Protein AF-A0A7C7VHD0-F1 (afdb_monomer)

Sequence (232 aa):
MFFTIGKYRYSIMAALLIAALFIATVPVSAAGWAEGIKTELTTPTTTRDDKGVWFIKGSASASIYDVFEQMGYAVATDRLWQAEKYRRMGRGRLAEVFGPDQLKSDIQVRTIGYSDQEYIDGFAALDQESQDAVNGYVAGFNRHIAEIRKDPTLLPFEFKLVGAKLGINFVPEDWSSTDVLAWATAMLRFFDGEATARGQIDNYALLQTLGAKYPADFQKMFQDLRWMDDPD

Secondary structure (DSSP, 8-state):
-------SSSTTHHHHHHHTTSSS-----GGGSSS-------PPEEEE-TT--EEEE--TT--HHHHHHHHHHHHHHHHHHHHHHHHHHHTT-SHHHH-GGGHHHHHHHHHHS--HHHHHHHHHTS-HHHHHHHHHHHHHHHHHHHHHHH-GGGS-HHHHHHHHHHTS---PPPP-HHHHHHHHHHHHHHH-TTTS--HHHHHHHHHHHHHHH-TTTHHHHHHHHS-SS---

Solvent-accessible surface area (backbone atoms only — not comparable to full-atom values): 13630 Å² total; per-residue (Å²): 136,89,79,91,86,87,88,86,80,70,72,66,64,58,59,57,59,60,64,66,68,74,78,73,88,74,89,77,59,71,71,68,67,69,77,63,72,65,87,60,84,53,67,48,50,73,48,65,53,99,87,68,51,77,46,78,42,65,40,100,81,40,50,62,28,52,43,24,16,54,48,20,27,53,46,34,73,77,35,44,70,63,50,50,51,43,39,24,53,30,64,28,46,41,30,84,76,73,33,76,88,33,42,67,58,18,51,48,37,63,69,76,50,77,54,75,65,56,37,50,53,55,52,69,69,46,56,68,68,60,44,33,32,45,50,14,24,29,49,13,31,36,52,49,49,54,47,27,74,76,38,65,84,71,50,60,67,64,41,55,54,49,12,60,76,72,74,45,90,58,69,84,76,80,65,48,60,49,45,56,51,30,28,52,53,42,52,54,41,73,72,35,79,63,74,77,50,56,63,70,60,53,49,50,54,48,49,53,53,33,40,75,76,35,71,92,49,25,70,60,56,41,41,75,77,56,58,94,70,81,93,126

pLDDT: mean 84.84, std 21.06, range [33.31, 98.75]

Radius of gyration: 31.17 Å; Cα contacts (8 Å, |Δi|>4): 215; chains: 1; bounding box: 52×108×79 Å

Foldseek 3Di:
DDDDDDDDDPPPVVVVVVVVVPPDDDPPPPVVVVVPPPVPPPQWDWDADPVGDIDTGDDPNDALLRRLLQVLLSCLLVPVVVLLCLLCLLQLNNCVQVNDVSNVSSCLNVVLHDDPVVLVVVLVPDDPSSNSNLNSNLNNNVVLLVVCVVPVVSPDVVQVVSCVVVVHNRRDDRDDSSSVVSSVVSVVLVPPPPSPDPVVVVLVVQLVVLCVVPVPCSVVVSCVVPPPDDPD

Mean predicted aligned error: 11.46 Å

Structure (mmCIF, N/CA/C/O backbone):
data_AF-A0A7C7VHD0-F1
#
_entry.id   AF-A0A7C7VHD0-F1
#
loop_
_atom_site.group_PDB
_atom_site.id
_atom_site.type_symbol
_atom_site.label_atom_id
_atom_site.label_alt_id
_atom_site.label_comp_id
_atom_site.label_asym_id
_atom_site.label_entity_id
_atom_site.label_seq_id
_atom_site.pdbx_PDB_ins_code
_atom_site.Cartn_x
_atom_site.Cartn_y
_atom_site.Cartn_z
_atom_site.occupancy
_atom_site.B_iso_or_equiv
_atom_site.auth_seq_id
_atom_site.auth_comp_id
_atom_site.auth_asym_id
_atom_site.auth_atom_id
_atom_site.pdbx_PDB_model_num
ATOM 1 N N . MET A 1 1 ? -19.146 84.165 -6.445 1.00 33.81 1 MET A N 1
ATOM 2 C CA . MET A 1 1 ? -18.620 83.431 -7.615 1.00 33.81 1 MET A CA 1
ATOM 3 C C . MET A 1 1 ? -17.6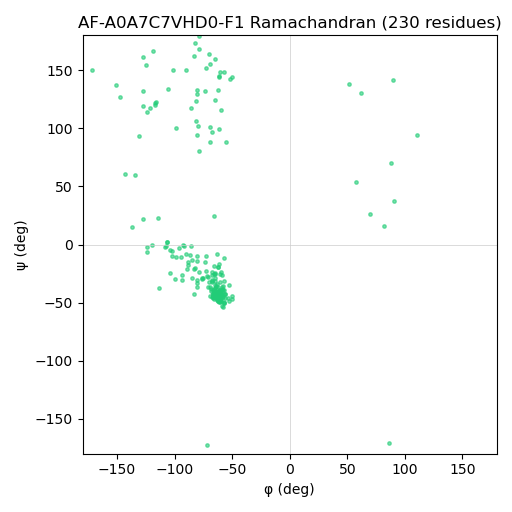21 82.402 -7.080 1.00 33.81 1 MET A C 1
ATOM 5 O O . MET A 1 1 ? -16.674 82.836 -6.450 1.00 33.81 1 MET A O 1
ATOM 9 N N . PHE A 1 2 ? -18.073 81.159 -6.848 1.00 33.31 2 PHE A N 1
ATOM 10 C CA . PHE A 1 2 ? -17.630 79.904 -7.515 1.00 33.31 2 PHE A CA 1
ATOM 11 C C . PHE A 1 2 ? -16.134 79.552 -7.291 1.00 33.31 2 PHE A C 1
ATOM 13 O O . PHE A 1 2 ? -15.308 80.407 -7.551 1.00 33.31 2 PHE A O 1
ATOM 20 N N . PHE A 1 3 ? -15.661 78.353 -6.898 1.00 34.31 3 PHE A N 1
ATOM 21 C CA . PHE A 1 3 ? -16.209 77.046 -6.470 1.00 34.31 3 PHE A CA 1
ATOM 22 C C . PHE A 1 3 ? -15.015 76.173 -5.955 1.00 34.31 3 PHE A C 1
ATOM 24 O O . PHE A 1 3 ? -13.930 76.313 -6.504 1.00 34.31 3 PHE A O 1
ATOM 31 N N . THR A 1 4 ? -15.250 75.251 -4.993 1.00 39.00 4 THR A N 1
ATOM 32 C CA . THR A 1 4 ? -14.575 73.932 -4.705 1.00 39.00 4 THR A CA 1
ATOM 33 C C . THR A 1 4 ? -13.042 73.817 -4.558 1.00 39.00 4 THR A C 1
ATOM 35 O O . THR A 1 4 ? -12.285 74.400 -5.312 1.00 39.00 4 THR A O 1
ATOM 38 N N . ILE A 1 5 ? -12.508 73.058 -3.588 1.00 42.19 5 ILE A N 1
ATOM 39 C CA . ILE A 1 5 ? -12.363 71.577 -3.518 1.00 42.19 5 ILE A CA 1
ATOM 40 C C . ILE A 1 5 ? -12.402 71.168 -2.019 1.00 42.19 5 ILE A C 1
ATOM 42 O O . ILE A 1 5 ? -11.798 71.842 -1.197 1.00 42.19 5 ILE A O 1
ATOM 46 N N . GLY A 1 6 ? -13.067 70.123 -1.517 1.00 37.47 6 GLY A N 1
ATOM 47 C CA . GLY A 1 6 ? -13.669 68.953 -2.149 1.00 37.47 6 GLY A CA 1
ATOM 48 C C . GLY A 1 6 ? -12.907 67.662 -1.809 1.00 37.47 6 GLY A C 1
ATOM 49 O O . GLY A 1 6 ? -12.029 67.280 -2.567 1.00 37.47 6 GLY A O 1
ATOM 50 N N . LYS A 1 7 ? -13.363 66.952 -0.759 1.00 50.50 7 LYS A N 1
ATOM 51 C CA . LYS A 1 7 ? -13.068 65.546 -0.370 1.00 50.50 7 LYS A CA 1
ATOM 52 C C . LYS A 1 7 ? -11.859 65.319 0.564 1.00 50.50 7 LYS A C 1
ATOM 54 O O . LYS A 1 7 ? -10.838 65.970 0.443 1.00 50.50 7 LYS A O 1
ATOM 59 N N . TYR A 1 8 ? -12.025 64.373 1.500 1.00 43.12 8 TYR A N 1
ATOM 60 C CA . TYR A 1 8 ? -11.078 63.884 2.533 1.00 43.12 8 TYR A CA 1
ATOM 61 C C . TYR A 1 8 ? -11.058 64.540 3.926 1.00 43.12 8 TYR A C 1
ATOM 63 O O . TYR A 1 8 ? -10.007 64.622 4.552 1.00 43.12 8 TYR A O 1
ATOM 71 N N . ARG A 1 9 ? -12.208 64.932 4.494 1.00 47.50 9 ARG A N 1
ATOM 72 C CA . ARG A 1 9 ? -12.278 65.243 5.947 1.00 47.50 9 ARG A CA 1
ATOM 73 C C . ARG A 1 9 ? -13.318 64.450 6.744 1.00 47.50 9 ARG A C 1
ATOM 75 O O . ARG A 1 9 ? -13.338 64.554 7.962 1.00 47.50 9 ARG A O 1
ATOM 82 N N . TYR A 1 10 ? -14.106 63.590 6.092 1.00 45.38 10 TYR A N 1
ATOM 83 C CA . TYR A 1 10 ? -15.157 62.797 6.752 1.00 45.38 10 TYR A CA 1
ATOM 84 C C . TYR A 1 10 ? -14.812 61.312 6.978 1.00 45.38 10 TYR A C 1
ATOM 86 O O . TYR A 1 10 ? -15.563 60.619 7.655 1.00 45.38 10 TYR A O 1
ATOM 94 N N . SER A 1 11 ? -13.664 60.819 6.499 1.00 48.06 11 SER A N 1
ATOM 95 C CA . SER A 1 11 ? -13.312 59.386 6.587 1.00 48.06 11 SER A CA 1
ATOM 96 C C . SER A 1 11 ? -12.448 59.000 7.794 1.00 48.06 11 SER A C 1
ATOM 98 O O . SER A 1 11 ? -12.307 57.817 8.070 1.00 48.06 11 SER A O 1
ATOM 100 N N . ILE A 1 12 ? -11.897 59.965 8.541 1.00 42.09 12 ILE A N 1
ATOM 101 C CA . ILE A 1 12 ? -11.058 59.673 9.724 1.00 42.09 12 ILE A CA 1
ATOM 102 C C . ILE A 1 12 ? -11.857 59.826 11.029 1.00 42.09 12 ILE A C 1
ATOM 104 O O . ILE A 1 12 ? -11.644 59.081 11.980 1.00 42.09 12 ILE A O 1
ATOM 108 N N . MET A 1 13 ? -12.864 60.706 11.062 1.00 40.53 13 MET A N 1
ATOM 109 C CA . MET A 1 13 ? -13.733 60.851 12.238 1.00 40.53 13 MET A CA 1
ATOM 110 C C . MET A 1 13 ? -14.821 59.771 12.356 1.00 40.53 13 MET A C 1
ATOM 112 O O . MET A 1 13 ? -15.258 59.489 13.467 1.00 40.53 13 MET A O 1
ATOM 116 N N . ALA A 1 14 ? -15.224 59.123 11.257 1.00 38.66 14 ALA A N 1
ATOM 117 C CA . ALA A 1 14 ? -16.182 58.012 11.303 1.00 38.66 14 ALA A CA 1
ATOM 118 C C . ALA A 1 14 ? -15.551 56.695 11.804 1.00 38.66 14 ALA A C 1
ATOM 120 O O . ALA A 1 14 ? -16.228 55.896 12.444 1.00 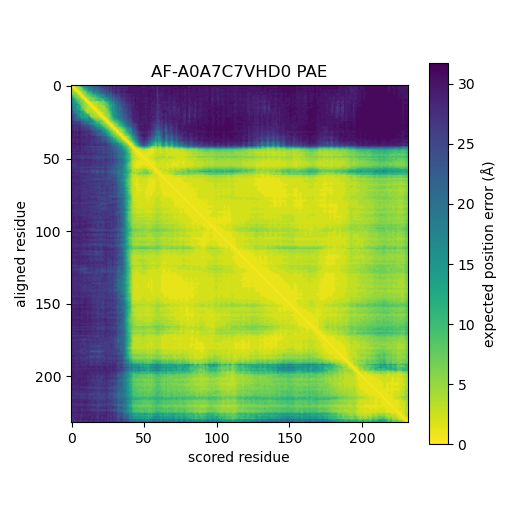38.66 14 ALA A O 1
ATOM 121 N N . ALA A 1 15 ? -14.246 56.489 11.586 1.00 39.62 15 ALA A N 1
ATOM 122 C CA . ALA A 1 15 ? -13.541 55.287 12.038 1.00 39.62 15 ALA A CA 1
ATOM 123 C C . ALA A 1 15 ? -13.234 55.301 13.550 1.00 39.62 15 ALA A C 1
ATOM 125 O O . ALA A 1 15 ? -13.232 54.254 14.192 1.00 39.62 15 ALA A O 1
ATOM 126 N N . LEU A 1 16 ? -13.040 56.484 14.146 1.00 39.28 16 LEU A N 1
ATOM 127 C CA . LEU A 1 16 ? -12.737 56.616 15.578 1.00 39.28 16 LEU A CA 1
ATOM 128 C C . LEU A 1 16 ? -13.985 56.58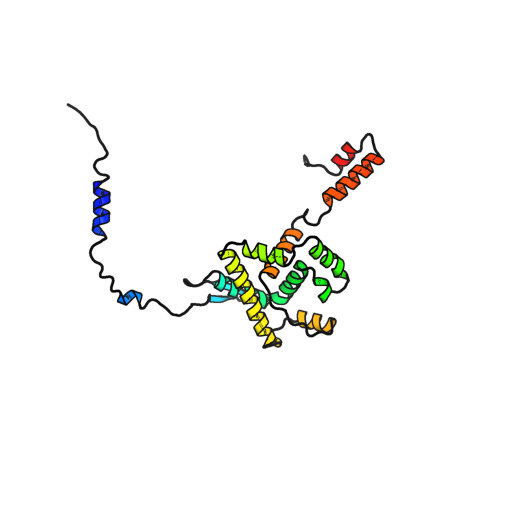9 16.480 1.00 39.28 16 LEU A C 1
ATOM 130 O O . LEU A 1 16 ? -13.879 56.237 17.651 1.00 39.28 16 LEU A O 1
ATOM 134 N N . LEU A 1 17 ? -15.174 56.876 15.939 1.00 38.81 17 LEU A N 1
ATOM 135 C CA . LEU A 1 17 ? -16.440 56.782 16.680 1.00 38.81 17 LEU A CA 1
ATOM 136 C C . LEU A 1 17 ? -17.020 55.357 16.738 1.00 38.81 17 LEU A C 1
ATOM 138 O O . LEU A 1 17 ? -17.778 55.059 17.654 1.00 38.81 17 LEU A O 1
ATOM 142 N N . ILE A 1 18 ? -16.623 54.454 15.832 1.00 40.72 18 ILE A N 1
ATOM 143 C CA . ILE A 1 18 ? -17.044 53.039 15.860 1.00 40.72 18 ILE A CA 1
ATOM 144 C C . ILE A 1 18 ? -16.149 52.202 16.795 1.00 40.72 18 ILE A C 1
ATOM 146 O O . ILE A 1 18 ? -16.632 51.273 17.436 1.00 40.72 18 ILE A O 1
ATOM 150 N N . ALA A 1 19 ? -14.878 52.578 16.973 1.00 36.81 19 ALA A N 1
ATOM 151 C CA . ALA A 1 19 ? -13.974 51.904 17.912 1.00 36.81 19 ALA A CA 1
ATOM 152 C C . ALA A 1 19 ? -14.252 52.253 19.390 1.00 36.81 19 ALA A C 1
ATOM 154 O O . ALA A 1 19 ? -14.025 51.430 20.274 1.00 36.81 19 ALA A O 1
ATOM 155 N N . ALA A 1 20 ? -14.784 53.447 19.673 1.00 38.00 20 ALA A N 1
ATOM 156 C CA . ALA A 1 20 ? -15.069 53.891 21.041 1.00 38.00 20 ALA A CA 1
ATOM 157 C C . ALA A 1 20 ? -16.440 53.429 21.579 1.00 38.00 20 ALA A C 1
ATOM 159 O O . ALA A 1 20 ? -16.667 53.496 22.786 1.00 38.00 20 ALA A O 1
ATOM 160 N N . LEU A 1 21 ? -17.338 52.923 20.721 1.00 37.47 21 LEU A N 1
ATOM 161 C CA . LEU A 1 21 ? -18.665 52.444 21.135 1.00 37.47 21 LEU A CA 1
ATOM 162 C C . LEU A 1 21 ? -18.724 50.939 21.465 1.00 37.47 21 LEU A C 1
ATOM 164 O O . LEU A 1 21 ? -19.782 50.453 21.846 1.00 37.47 21 LEU A O 1
ATOM 168 N N . PHE A 1 22 ? -17.609 50.205 21.355 1.00 33.44 22 PHE A N 1
ATOM 169 C CA . PHE A 1 22 ? -17.558 48.758 21.628 1.00 33.44 22 PHE A CA 1
ATOM 170 C C . PHE A 1 22 ? -16.851 48.371 22.940 1.00 33.44 22 PHE A C 1
ATOM 172 O O . PHE A 1 22 ? -16.743 47.187 23.245 1.00 33.44 22 PHE A O 1
ATOM 179 N N . ILE A 1 23 ? -16.381 49.343 23.734 1.00 40.16 23 ILE A N 1
ATOM 180 C CA . ILE A 1 23 ? -15.601 49.083 24.965 1.00 40.16 23 ILE A CA 1
ATOM 181 C C . ILE A 1 23 ? -16.398 49.350 26.258 1.00 40.16 23 ILE A C 1
ATOM 183 O O . ILE A 1 23 ? -15.900 49.123 27.357 1.00 40.16 23 ILE A O 1
ATOM 187 N N . ALA A 1 24 ? -17.671 49.738 26.186 1.00 40.09 24 ALA A N 1
ATOM 188 C CA . ALA A 1 24 ? -18.464 49.976 27.390 1.00 40.09 24 ALA A CA 1
ATOM 189 C C . ALA A 1 24 ? -19.748 49.138 27.420 1.00 40.09 24 ALA A C 1
ATOM 191 O O . ALA A 1 24 ? -20.689 49.391 26.677 1.00 40.09 24 ALA A O 1
ATOM 192 N N . THR A 1 25 ? -19.784 48.216 28.388 1.00 44.62 25 THR A N 1
ATOM 193 C CA . THR A 1 25 ? -20.960 47.542 28.977 1.00 44.62 25 THR A CA 1
ATOM 194 C C . THR A 1 25 ? -21.478 46.258 28.319 1.00 44.62 25 THR A C 1
ATOM 196 O O . THR A 1 25 ? -22.610 46.170 27.864 1.00 44.62 25 THR A O 1
ATOM 199 N N . VAL A 1 26 ? -20.702 45.181 28.455 1.00 37.06 26 VAL A N 1
ATOM 200 C CA . VAL A 1 26 ? -21.283 43.878 28.815 1.00 37.06 26 VAL A CA 1
ATOM 201 C C . VAL A 1 26 ? -20.493 43.369 30.020 1.00 37.06 26 VAL A C 1
ATOM 203 O O . VAL A 1 26 ? -19.274 43.224 29.906 1.00 37.06 26 VAL A O 1
ATOM 206 N N . PRO A 1 27 ? -21.111 43.132 31.191 1.00 39.66 27 PRO A N 1
ATOM 207 C CA . PRO A 1 27 ? -20.430 42.422 32.256 1.00 39.66 27 PRO A CA 1
ATOM 208 C C . PRO A 1 27 ? -20.243 40.988 31.763 1.00 39.66 27 PRO A C 1
ATOM 210 O O . PRO A 1 27 ? -21.157 40.170 31.826 1.00 39.66 27 PRO A O 1
ATOM 213 N N . VAL A 1 28 ? -19.064 40.686 31.218 1.00 48.66 28 VAL A N 1
ATOM 214 C CA . VAL A 1 28 ? -18.650 39.306 30.983 1.00 48.66 28 VAL A CA 1
ATOM 215 C C . VAL A 1 28 ? -18.425 38.709 32.364 1.00 48.66 28 VAL A C 1
ATOM 217 O O . VAL A 1 28 ? -17.344 38.799 32.941 1.00 48.66 28 VAL A O 1
ATOM 220 N N . SER A 1 29 ? -19.485 38.156 32.947 1.00 45.94 29 SER A N 1
ATOM 221 C CA . SER A 1 29 ? -19.354 37.322 34.126 1.00 45.94 29 SER A CA 1
ATOM 222 C C . SER A 1 29 ? -18.450 36.152 33.743 1.00 45.94 29 SER A C 1
ATOM 224 O O . SER A 1 29 ? -18.820 35.323 32.908 1.00 45.94 29 SER A O 1
ATOM 226 N N . ALA A 1 30 ? -17.276 36.065 34.366 1.00 45.38 30 ALA A N 1
ATOM 227 C CA . ALA A 1 30 ? -16.359 34.933 34.226 1.00 45.38 30 ALA A CA 1
ATOM 228 C C . ALA A 1 30 ? -17.011 33.584 34.616 1.00 45.38 30 ALA A C 1
ATOM 230 O O . ALA A 1 30 ? -16.482 32.526 34.295 1.00 45.38 30 ALA A O 1
ATOM 231 N N . ALA A 1 31 ? -18.192 33.618 35.245 1.00 40.69 31 ALA A N 1
ATOM 232 C CA . ALA A 1 31 ? -18.994 32.453 35.601 1.00 40.69 31 ALA A CA 1
ATOM 233 C C . ALA A 1 31 ? -19.533 31.663 34.388 1.00 40.69 31 ALA A C 1
ATOM 235 O O . ALA A 1 31 ? -19.669 30.451 34.485 1.00 40.69 31 ALA A O 1
ATOM 236 N N . GLY A 1 32 ? -19.767 32.304 33.233 1.00 40.62 32 GLY A N 1
ATOM 237 C CA . GLY A 1 32 ? -20.273 31.617 32.030 1.00 40.62 32 GLY A CA 1
ATOM 238 C C . GLY A 1 32 ? -19.209 30.865 31.218 1.00 40.62 32 GLY A C 1
ATOM 239 O O . GLY A 1 32 ? -19.545 30.039 30.378 1.00 40.62 32 GLY A O 1
ATOM 240 N N . TRP A 1 33 ? -17.921 31.124 31.469 1.00 37.34 33 TRP A N 1
ATOM 241 C CA . TRP A 1 33 ? -16.807 30.451 30.781 1.00 37.34 33 TRP A CA 1
ATOM 242 C C . TRP A 1 33 ? -16.379 29.162 31.493 1.00 37.34 33 TRP A C 1
ATOM 244 O O . TRP A 1 33 ? -15.687 28.334 30.909 1.00 37.34 33 TRP A O 1
ATOM 254 N N . ALA A 1 34 ? -16.817 28.978 32.743 1.00 40.66 34 ALA A N 1
ATOM 255 C CA . ALA A 1 34 ? -16.541 27.786 33.538 1.00 40.66 34 ALA A CA 1
ATOM 256 C C . ALA A 1 34 ? -17.580 26.663 33.336 1.00 40.66 34 ALA A C 1
ATOM 258 O O . ALA A 1 34 ? -17.272 25.510 33.612 1.00 40.66 34 ALA A O 1
ATOM 259 N N . GLU A 1 35 ? -18.770 26.959 32.798 1.00 41.97 35 GLU A N 1
ATOM 260 C CA . GLU A 1 35 ? -19.792 25.946 32.453 1.00 41.97 35 GLU A CA 1
ATOM 261 C C . GLU A 1 35 ? -19.609 25.334 31.049 1.00 41.97 35 GLU A C 1
ATOM 263 O O . GLU A 1 35 ? -20.363 24.453 30.639 1.00 41.97 35 GLU A O 1
ATOM 268 N N . GLY A 1 36 ? -18.593 25.779 30.302 1.00 43.78 36 GLY A N 1
ATOM 269 C CA . GLY A 1 36 ? -18.365 25.388 28.909 1.00 43.78 36 GLY A CA 1
ATOM 270 C C . GLY A 1 36 ? -17.276 24.344 28.673 1.00 43.78 36 GLY A C 1
ATOM 271 O O . GLY A 1 36 ? -17.142 23.886 27.539 1.00 43.78 36 GLY A O 1
ATOM 272 N N . ILE A 1 37 ? -16.518 23.923 29.692 1.00 45.22 37 ILE A N 1
ATOM 273 C CA . ILE A 1 37 ? -15.703 22.711 29.551 1.00 45.22 37 ILE A CA 1
ATOM 274 C C . ILE A 1 37 ? -16.658 21.539 29.736 1.00 45.22 37 ILE A C 1
ATOM 276 O O . ILE A 1 37 ? -16.761 20.948 30.809 1.00 45.22 37 ILE A O 1
ATOM 280 N N . LYS A 1 38 ? -17.383 21.205 28.667 1.00 43.94 38 LYS A N 1
ATOM 281 C CA . LYS A 1 38 ? -17.884 19.847 28.522 1.00 43.94 38 LYS A CA 1
ATOM 282 C C . LYS A 1 38 ? -16.649 18.960 28.465 1.00 43.94 38 LYS A C 1
ATOM 284 O O . LYS A 1 38 ? -16.016 18.827 27.427 1.00 43.94 38 LYS A O 1
ATOM 289 N N . THR A 1 39 ? -16.313 18.354 29.594 1.00 39.56 39 THR A N 1
ATOM 290 C CA . THR A 1 39 ? -15.343 17.262 29.754 1.00 39.56 39 THR A CA 1
ATOM 291 C C . THR A 1 39 ? -15.804 15.975 29.063 1.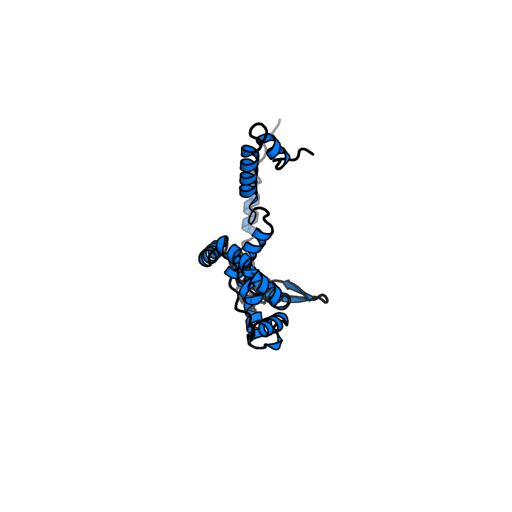00 39.56 39 THR A C 1
ATOM 293 O O . THR A 1 39 ? -15.394 14.880 29.426 1.00 39.56 39 THR A O 1
ATOM 296 N N . GLU A 1 40 ? -16.657 16.088 28.050 1.00 45.50 40 GLU A N 1
ATOM 297 C CA . GLU A 1 40 ? -16.902 15.027 27.098 1.00 45.50 40 GLU A CA 1
ATOM 298 C C . GLU A 1 40 ? -16.051 15.363 25.882 1.00 45.50 40 GLU A C 1
ATOM 300 O O . GLU A 1 40 ? -16.409 16.211 25.063 1.00 45.50 40 GLU A O 1
ATOM 305 N N . LEU A 1 41 ? -14.895 14.704 25.778 1.00 45.03 41 LEU A N 1
ATOM 306 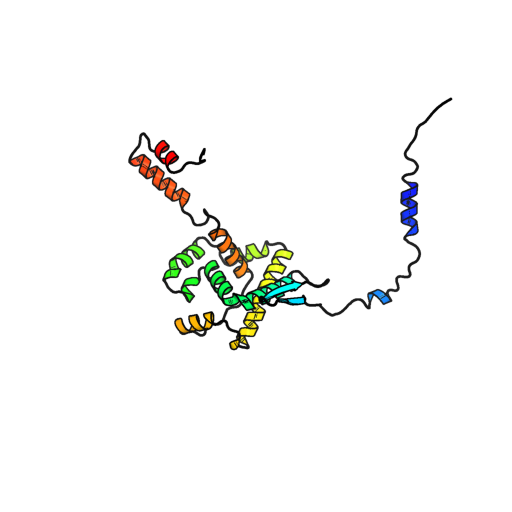C CA . LEU A 1 41 ? -14.245 14.477 24.493 1.00 45.03 41 LEU A CA 1
ATOM 307 C C . LEU A 1 41 ? -15.284 13.769 23.624 1.00 45.03 41 LEU A C 1
ATOM 309 O O . LEU A 1 41 ? -15.426 12.550 23.685 1.00 45.03 41 LEU A O 1
ATOM 313 N N . THR A 1 42 ? -16.111 14.539 22.918 1.00 56.00 42 THR A N 1
ATOM 314 C CA . THR A 1 42 ? -17.166 13.952 22.098 1.00 56.00 42 THR A CA 1
ATOM 315 C C . THR A 1 42 ? -16.487 13.250 20.935 1.00 56.00 42 THR A C 1
ATOM 317 O O . THR A 1 42 ? -16.010 13.887 19.994 1.00 56.00 42 THR A O 1
ATOM 320 N N . THR A 1 43 ? -16.391 11.927 21.062 1.00 72.75 43 THR A N 1
ATOM 321 C CA . THR A 1 43 ? -15.914 10.995 20.044 1.00 72.75 43 THR A CA 1
ATOM 322 C C . THR A 1 43 ? -16.653 11.285 18.735 1.00 72.75 43 THR A C 1
ATOM 324 O O . THR A 1 43 ? -17.836 11.655 18.782 1.00 72.75 43 THR A O 1
ATOM 327 N N . PRO A 1 44 ? -16.007 11.153 17.564 1.00 85.81 44 PRO A N 1
ATOM 328 C CA . PRO A 1 44 ? -16.721 11.296 16.306 1.00 85.81 44 PRO A CA 1
ATOM 329 C C . PRO A 1 44 ? -17.960 10.394 16.285 1.00 85.81 44 PRO A C 1
ATOM 331 O O . PRO A 1 44 ? -17.959 9.284 16.819 1.00 85.81 44 PRO A O 1
ATOM 334 N N . THR A 1 45 ? -19.044 10.890 15.693 1.00 90.56 45 THR A N 1
ATOM 335 C CA . THR A 1 45 ? -20.260 10.094 15.532 1.00 90.56 45 THR A CA 1
ATOM 336 C C . THR A 1 45 ? -20.097 9.200 14.315 1.00 90.56 45 THR A C 1
ATOM 338 O O . THR A 1 45 ? -19.880 9.699 13.209 1.00 90.56 45 THR A O 1
ATOM 341 N N . THR A 1 46 ? -20.248 7.898 14.525 1.00 93.31 46 THR A N 1
ATOM 342 C CA . THR A 1 46 ? -20.111 6.884 13.482 1.00 93.31 46 THR A CA 1
ATOM 343 C C . THR A 1 46 ? -21.449 6.175 13.286 1.00 93.31 46 THR A C 1
ATOM 345 O O . THR A 1 46 ? -22.007 5.622 14.233 1.00 93.31 46 THR A O 1
ATOM 348 N N . THR A 1 47 ? -21.982 6.191 12.066 1.00 95.94 47 THR A N 1
ATOM 349 C CA . THR A 1 47 ? -23.199 5.458 11.689 1.00 95.94 47 THR A CA 1
ATOM 350 C C . THR A 1 47 ? -22.950 4.591 10.463 1.00 95.94 47 THR A C 1
ATOM 352 O O . THR A 1 47 ? -21.988 4.796 9.724 1.00 95.94 47 THR A O 1
ATOM 355 N N . ARG A 1 48 ? -23.818 3.602 10.248 1.00 96.81 48 ARG A N 1
ATOM 356 C CA . ARG A 1 48 ? -23.795 2.743 9.067 1.00 96.81 48 ARG A CA 1
ATOM 357 C C . ARG A 1 48 ? -25.179 2.735 8.431 1.00 96.81 48 ARG A C 1
ATOM 359 O O . ARG A 1 48 ? -26.164 2.603 9.157 1.00 96.81 48 ARG A O 1
ATOM 366 N N . ASP A 1 49 ? -25.259 2.925 7.119 1.00 96.69 49 ASP A N 1
ATOM 367 C CA . ASP A 1 49 ? -26.536 2.816 6.406 1.00 96.69 49 ASP A CA 1
ATOM 368 C C . ASP A 1 49 ? -26.940 1.350 6.159 1.00 96.69 49 ASP A C 1
ATOM 370 O O . ASP A 1 49 ? -26.241 0.405 6.536 1.00 96.69 49 ASP A O 1
ATOM 374 N N . ASP A 1 50 ? -28.093 1.158 5.519 1.00 97.50 50 ASP A N 1
ATOM 375 C CA . ASP A 1 50 ? -28.651 -0.151 5.167 1.00 97.50 50 ASP A CA 1
ATOM 376 C C . ASP A 1 50 ? -27.817 -0.919 4.127 1.00 97.50 50 ASP A C 1
ATOM 378 O O . ASP A 1 50 ? -27.937 -2.140 4.015 1.00 97.50 50 ASP A O 1
ATOM 382 N N . LYS A 1 51 ? -26.938 -0.228 3.395 1.00 97.19 51 LYS A N 1
ATOM 383 C CA . LYS A 1 51 ? -25.990 -0.811 2.436 1.00 97.19 51 LYS A CA 1
ATOM 384 C C . LYS A 1 51 ? -24.640 -1.129 3.067 1.00 97.19 51 LYS A C 1
ATOM 386 O O . LYS A 1 51 ? -23.753 -1.647 2.387 1.00 97.19 51 LYS A O 1
ATOM 391 N N . GLY A 1 52 ? -24.472 -0.833 4.351 1.00 94.06 52 GLY A N 1
ATOM 392 C CA . GLY A 1 52 ? -23.234 -1.074 5.064 1.00 94.06 52 GLY A CA 1
ATOM 393 C C . GLY A 1 52 ? -22.170 0.008 4.851 1.00 94.06 52 GLY A C 1
ATOM 394 O O . GLY A 1 52 ? -21.003 -0.240 5.159 1.00 94.06 52 GLY A O 1
ATOM 395 N N . VAL A 1 53 ? -22.524 1.192 4.348 1.00 97.25 53 VAL A N 1
ATOM 396 C CA . VAL A 1 53 ? -21.592 2.317 4.198 1.00 97.25 53 VAL A CA 1
ATOM 397 C C . VAL A 1 53 ? -21.437 3.036 5.531 1.00 97.25 53 VAL A C 1
ATOM 399 O O . VAL A 1 53 ? -22.424 3.399 6.169 1.00 97.25 53 VAL A O 1
ATOM 402 N N . TRP A 1 54 ? -20.190 3.251 5.942 1.00 96.88 54 TRP A N 1
ATOM 403 C CA . TRP A 1 54 ? -19.851 4.003 7.145 1.00 96.88 54 TRP A CA 1
ATOM 404 C C . TRP A 1 54 ? -19.901 5.510 6.886 1.00 96.88 54 TRP A C 1
ATOM 406 O O . TRP A 1 54 ? -19.313 6.004 5.925 1.00 96.88 54 TRP A O 1
ATOM 416 N N . PHE A 1 55 ? -20.547 6.243 7.787 1.00 96.56 55 PHE A N 1
ATOM 417 C CA . PHE A 1 55 ? -20.542 7.700 7.840 1.00 96.56 55 PHE A CA 1
ATOM 418 C C . PHE A 1 55 ? -19.890 8.127 9.148 1.00 96.56 55 PHE A C 1
ATOM 420 O O . PHE A 1 55 ? -20.369 7.786 10.228 1.00 96.56 55 PHE A O 1
ATOM 427 N N . ILE A 1 56 ? -18.794 8.874 9.046 1.00 95.69 56 ILE A N 1
ATOM 428 C CA . ILE A 1 56 ? -18.017 9.343 10.193 1.00 95.69 56 ILE A CA 1
ATOM 429 C C . ILE A 1 56 ? -18.083 10.861 10.200 1.00 95.69 56 ILE A C 1
ATOM 431 O O . ILE A 1 56 ? -17.704 11.516 9.228 1.00 95.69 56 ILE A O 1
ATOM 435 N N . LYS A 1 57 ? -18.581 11.426 11.297 1.00 93.75 57 LYS A N 1
ATOM 436 C CA . LYS A 1 57 ? -18.719 12.869 11.472 1.00 93.75 57 LYS A CA 1
ATOM 437 C C . LYS A 1 57 ? -17.938 13.319 12.700 1.00 93.75 57 LYS A C 1
ATOM 439 O O . LYS A 1 57 ? -18.276 12.942 13.822 1.00 93.75 57 LYS A O 1
ATOM 444 N N . GLY A 1 58 ? -16.930 14.162 12.482 1.00 89.56 58 GLY A N 1
ATOM 445 C CA . GLY A 1 58 ? -16.219 14.846 13.561 1.00 89.56 58 GLY A CA 1
ATOM 446 C C . GLY A 1 58 ? -17.151 15.751 14.373 1.00 89.56 58 GLY A C 1
ATOM 447 O O . GLY A 1 58 ? -18.092 16.348 13.838 1.00 89.56 58 GLY A O 1
ATOM 448 N N . SER A 1 59 ? -16.901 15.838 15.676 1.00 87.06 59 SER A N 1
ATOM 449 C CA . SER A 1 59 ? -17.509 16.839 16.553 1.00 87.06 59 SER A CA 1
ATOM 450 C C . SER A 1 59 ? -16.746 18.167 16.462 1.00 87.06 59 SER A C 1
ATOM 452 O O . SER A 1 59 ? -15.684 18.243 15.849 1.00 87.06 59 SER A O 1
ATOM 454 N N . ALA A 1 60 ? -17.259 19.226 17.095 1.00 84.81 60 ALA A N 1
ATOM 455 C CA . ALA A 1 60 ? -16.568 20.521 17.138 1.00 84.81 60 ALA A CA 1
ATOM 456 C C . ALA A 1 60 ? -15.205 20.464 17.857 1.00 84.81 60 ALA A C 1
ATOM 458 O O . ALA A 1 60 ? -14.382 21.354 17.672 1.00 84.81 60 ALA A O 1
ATOM 459 N N . SER A 1 61 ? -14.982 19.437 18.681 1.00 87.00 61 SER A N 1
ATOM 460 C CA . SER A 1 61 ? -13.735 19.198 19.408 1.00 87.00 61 SER A CA 1
ATOM 461 C C . SER A 1 61 ? -12.921 18.029 18.847 1.00 87.00 61 SER A C 1
ATOM 463 O O . SER A 1 61 ? -11.879 17.718 19.413 1.00 87.00 61 SER A O 1
ATOM 465 N N . ALA A 1 62 ? -13.401 17.343 17.804 1.00 88.31 62 ALA A N 1
ATOM 466 C CA . ALA A 1 62 ? -12.692 16.207 17.226 1.00 88.31 62 ALA A CA 1
ATOM 467 C C . ALA A 1 62 ? -11.483 16.690 16.424 1.00 88.31 62 ALA A C 1
ATOM 469 O O . ALA A 1 62 ? -11.593 17.591 15.590 1.00 88.31 62 ALA A O 1
ATOM 470 N N . SER A 1 63 ? -10.342 16.054 16.660 1.00 93.25 63 SER A N 1
ATOM 471 C CA . SER A 1 63 ? -9.146 16.229 15.845 1.00 93.25 63 SER A CA 1
ATOM 472 C C . SER A 1 63 ? -9.237 15.420 14.546 1.00 93.25 63 SER A C 1
ATOM 474 O O . SER A 1 63 ? -10.085 14.536 14.387 1.00 93.25 63 SER A O 1
ATOM 476 N N . ILE A 1 64 ? -8.324 15.693 13.613 1.00 93.81 64 ILE A N 1
ATOM 477 C CA . ILE A 1 64 ? -8.156 14.882 12.399 1.00 93.81 64 ILE A CA 1
ATOM 478 C C . ILE A 1 64 ? -7.809 13.440 12.763 1.00 93.81 64 ILE A C 1
ATOM 480 O O . ILE A 1 64 ? -8.396 12.513 12.207 1.00 93.81 64 ILE A O 1
ATOM 484 N N . TYR A 1 65 ? -6.942 13.254 13.758 1.00 96.56 65 TYR A N 1
ATOM 485 C CA . TYR A 1 65 ? -6.622 11.939 14.298 1.00 96.56 65 TYR A CA 1
ATOM 486 C C . TYR A 1 65 ? -7.885 11.165 14.701 1.00 96.56 65 TYR A C 1
ATOM 488 O O . TYR A 1 65 ? -8.053 10.023 14.281 1.00 96.56 65 TYR A O 1
ATOM 496 N N . ASP A 1 66 ? -8.808 11.785 15.447 1.00 95.69 66 ASP A N 1
ATOM 497 C CA . ASP A 1 66 ? -10.021 11.107 15.930 1.00 95.69 66 ASP A CA 1
ATOM 498 C C . ASP A 1 66 ? -10.910 10.632 14.773 1.00 95.69 66 ASP A C 1
ATOM 500 O O . ASP A 1 66 ? -11.433 9.517 14.785 1.00 95.69 66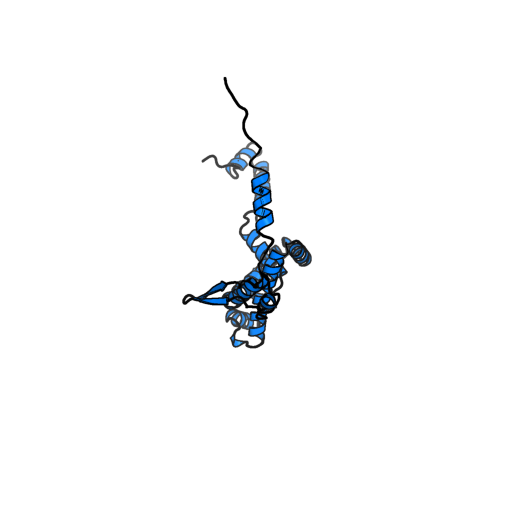 ASP A O 1
ATOM 504 N N . VAL A 1 67 ? -11.075 11.469 13.745 1.00 96.19 67 VAL A N 1
ATOM 505 C CA . VAL A 1 67 ? -11.878 11.130 12.562 1.00 96.19 67 VAL A CA 1
ATOM 506 C C . VAL A 1 67 ? -11.230 9.992 11.771 1.00 96.19 67 VAL A C 1
ATOM 508 O O . VAL A 1 67 ? -11.917 9.045 11.379 1.00 96.19 67 VAL A O 1
ATOM 511 N N . PHE A 1 68 ? -9.914 10.054 11.555 1.00 97.62 68 PHE A N 1
ATOM 512 C CA . PHE A 1 68 ? -9.197 9.013 10.824 1.00 97.62 68 PHE A CA 1
ATOM 513 C C . PHE A 1 68 ? -9.072 7.712 11.619 1.00 97.62 68 PHE A C 1
ATOM 515 O O . PHE A 1 68 ? -9.073 6.648 11.010 1.00 97.62 68 PHE A O 1
ATOM 522 N N . GLU A 1 69 ? -9.061 7.757 12.950 1.00 97.94 69 GLU A N 1
ATOM 523 C CA . GLU A 1 69 ? -9.158 6.566 13.800 1.00 97.94 69 GLU A CA 1
ATOM 524 C C . GLU A 1 69 ? -10.465 5.814 13.561 1.00 97.94 69 GLU A C 1
ATOM 526 O O . GLU A 1 69 ? -10.448 4.613 13.280 1.00 97.94 69 GLU A O 1
ATOM 531 N N . GLN A 1 70 ? -11.596 6.517 13.534 1.00 97.56 70 GLN A N 1
ATOM 532 C CA . GLN A 1 70 ? -12.877 5.894 13.202 1.00 97.56 70 GLN A CA 1
ATOM 533 C C . GLN A 1 70 ? -12.895 5.359 11.763 1.00 97.56 70 GLN A C 1
ATOM 535 O O . GLN A 1 70 ? -13.452 4.290 11.506 1.00 97.56 70 GLN A O 1
ATOM 540 N N . MET A 1 71 ? -12.240 6.055 10.827 1.00 97.75 71 MET A N 1
ATOM 541 C CA . MET A 1 71 ? -12.122 5.609 9.436 1.00 97.75 71 MET A CA 1
ATOM 542 C C . MET A 1 71 ? -11.278 4.341 9.313 1.00 97.75 71 MET A C 1
ATOM 544 O O . MET A 1 71 ? -11.692 3.394 8.645 1.00 97.75 71 MET A O 1
ATOM 548 N N . GLY A 1 72 ? -10.123 4.294 9.973 1.00 98.06 72 GLY A N 1
ATOM 549 C CA . GLY A 1 72 ? -9.260 3.121 10.010 1.00 98.06 72 GLY A CA 1
ATOM 550 C C . GLY A 1 72 ? -9.983 1.915 10.600 1.00 98.06 72 GLY A C 1
ATOM 551 O O . GLY A 1 72 ? -9.958 0.833 10.017 1.00 98.06 72 GLY A O 1
ATOM 552 N N . TYR A 1 73 ? -10.718 2.116 11.696 1.00 98.50 73 TYR A N 1
ATOM 553 C CA . TYR A 1 73 ? -11.528 1.069 12.313 1.00 98.50 73 TYR A CA 1
ATOM 554 C C . TYR A 1 73 ? -12.627 0.542 11.380 1.00 98.50 73 TYR A C 1
ATOM 556 O O . TYR A 1 73 ? -12.787 -0.672 11.228 1.00 98.50 73 TYR A O 1
ATOM 564 N N . ALA A 1 74 ? -13.360 1.439 10.715 1.00 98.12 74 ALA A N 1
ATOM 565 C CA . ALA A 1 74 ? -14.396 1.079 9.749 1.00 98.12 74 ALA A CA 1
ATOM 566 C C . ALA A 1 74 ? -13.827 0.264 8.574 1.00 98.12 74 ALA A C 1
ATOM 568 O O . ALA A 1 74 ? -14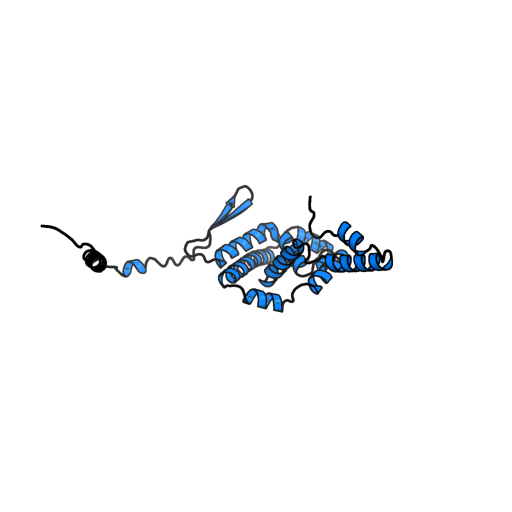.374 -0.778 8.207 1.00 98.12 74 ALA A O 1
ATOM 569 N N . VAL A 1 75 ? -12.693 0.700 8.012 1.00 98.25 75 VAL A N 1
ATOM 570 C CA . VAL A 1 75 ? -12.035 -0.022 6.915 1.00 98.25 75 VAL A CA 1
ATOM 571 C C . VAL A 1 75 ? -11.508 -1.374 7.385 1.00 98.25 75 VAL A C 1
ATOM 573 O O . VAL A 1 75 ? -11.695 -2.360 6.675 1.00 98.25 75 VAL A O 1
ATOM 576 N N . ALA A 1 76 ? -10.890 -1.461 8.563 1.00 98.12 76 ALA A N 1
ATOM 577 C CA . ALA A 1 76 ? -10.437 -2.735 9.109 1.00 98.12 76 ALA A CA 1
ATOM 578 C C . ALA A 1 76 ? -11.615 -3.698 9.308 1.00 98.12 76 ALA A C 1
ATOM 580 O O . ALA A 1 76 ? -11.543 -4.839 8.864 1.00 98.12 76 ALA A O 1
ATOM 581 N N . THR A 1 77 ? -12.733 -3.221 9.856 1.00 97.50 77 THR A N 1
ATOM 582 C CA . THR A 1 77 ? -13.940 -4.037 10.058 1.00 97.50 77 THR A CA 1
ATOM 583 C C . THR A 1 77 ? -14.439 -4.668 8.754 1.00 97.50 77 THR A C 1
ATOM 585 O O . THR A 1 77 ? -14.783 -5.847 8.726 1.00 97.50 77 THR A O 1
ATOM 588 N N . ASP A 1 78 ? -14.442 -3.914 7.652 1.00 97.75 78 ASP A N 1
ATOM 589 C CA . ASP A 1 78 ? -15.008 -4.393 6.386 1.00 97.75 78 ASP A CA 1
ATOM 590 C C . ASP A 1 78 ? -13.982 -5.039 5.438 1.00 97.75 78 ASP A C 1
ATOM 592 O O . ASP A 1 78 ? -14.363 -5.821 4.565 1.00 97.75 78 ASP A O 1
ATOM 596 N N . ARG A 1 79 ? -12.693 -4.678 5.531 1.00 97.88 79 ARG A N 1
ATOM 597 C CA . ARG A 1 79 ? -11.680 -4.926 4.482 1.00 97.88 79 ARG A CA 1
ATOM 598 C C . ARG A 1 79 ? -10.330 -5.410 5.000 1.00 97.88 79 ARG A C 1
ATOM 600 O O . ARG A 1 79 ? -9.375 -5.412 4.221 1.00 97.88 79 ARG A O 1
ATOM 607 N N . LEU A 1 80 ? -10.221 -5.868 6.249 1.00 98.06 80 LEU A N 1
ATOM 608 C CA . LEU A 1 80 ? -8.934 -6.262 6.842 1.00 98.06 80 LEU A CA 1
ATOM 609 C C . LEU A 1 80 ? -8.113 -7.219 5.966 1.00 98.06 80 LEU A C 1
ATOM 611 O O . LEU A 1 80 ? -6.919 -7.007 5.786 1.00 98.06 80 LEU A O 1
ATOM 615 N N . TRP A 1 81 ? -8.734 -8.242 5.370 1.00 97.69 81 TRP A N 1
ATOM 616 C CA . TRP A 1 81 ? -8.018 -9.167 4.482 1.00 97.69 81 TRP A CA 1
ATOM 617 C C . TRP A 1 81 ? -7.518 -8.498 3.194 1.00 97.69 81 TRP A C 1
ATOM 619 O O . TRP A 1 81 ? -6.402 -8.748 2.738 1.00 97.69 81 TRP A O 1
ATOM 629 N N . GLN A 1 82 ? -8.338 -7.640 2.584 1.00 97.44 82 GLN A N 1
ATOM 630 C CA . GLN A 1 82 ? -7.927 -6.880 1.406 1.00 97.44 82 GLN A CA 1
ATOM 631 C C . GLN A 1 82 ? -6.744 -5.966 1.745 1.00 97.44 82 GLN A C 1
ATOM 633 O O . GLN A 1 82 ? -5.757 -5.956 1.010 1.00 97.44 82 GLN A O 1
ATOM 638 N N . ALA A 1 83 ? -6.833 -5.255 2.868 1.00 97.50 83 ALA A N 1
ATOM 639 C CA . ALA A 1 83 ? -5.781 -4.384 3.365 1.00 97.50 83 ALA A CA 1
ATOM 640 C C . ALA A 1 83 ? -4.492 -5.171 3.657 1.00 97.50 83 ALA A C 1
ATOM 642 O O . ALA A 1 83 ? -3.424 -4.767 3.212 1.00 97.50 83 ALA A O 1
ATOM 643 N N . GLU A 1 84 ? -4.582 -6.340 4.298 1.00 97.69 84 GLU A N 1
ATOM 644 C CA . GLU A 1 84 ? -3.429 -7.207 4.573 1.00 97.69 84 GLU A CA 1
ATOM 645 C C . GLU A 1 84 ? -2.708 -7.645 3.294 1.00 97.69 84 GLU A C 1
ATOM 647 O O . GLU A 1 84 ? -1.478 -7.599 3.218 1.00 97.69 84 GLU A O 1
ATOM 652 N N . LYS A 1 85 ? -3.459 -8.030 2.254 1.00 95.62 85 LYS A N 1
ATOM 653 C CA . LYS A 1 85 ? -2.869 -8.351 0.947 1.00 95.62 85 LYS A CA 1
ATOM 654 C C . LYS A 1 85 ? -2.122 -7.157 0.363 1.00 95.62 85 LYS A C 1
ATOM 656 O O . LYS A 1 85 ? -1.025 -7.333 -0.158 1.00 95.62 85 LYS A O 1
ATOM 661 N N . TYR A 1 86 ? -2.687 -5.955 0.456 1.00 94.50 86 TYR A N 1
ATOM 662 C CA . TYR A 1 86 ? -2.041 -4.749 -0.056 1.00 94.50 86 TYR A CA 1
ATOM 663 C C . TYR A 1 86 ? -0.826 -4.320 0.766 1.00 94.50 86 TYR A C 1
ATOM 665 O O . TYR A 1 86 ? 0.178 -3.930 0.172 1.00 94.50 86 TYR A O 1
ATOM 673 N N . ARG A 1 87 ? -0.860 -4.479 2.094 1.00 95.81 87 ARG A N 1
ATOM 674 C CA . ARG A 1 87 ? 0.312 -4.304 2.958 1.00 95.81 87 ARG A CA 1
ATOM 675 C C . ARG A 1 87 ? 1.440 -5.233 2.522 1.00 95.81 87 ARG A C 1
ATOM 677 O O . ARG A 1 87 ? 2.554 -4.785 2.267 1.00 95.81 87 ARG A O 1
ATOM 684 N N . ARG A 1 88 ? 1.147 -6.525 2.350 1.00 96.25 88 ARG A N 1
ATOM 685 C CA . ARG A 1 88 ? 2.133 -7.518 1.893 1.00 96.25 88 ARG A CA 1
ATOM 686 C C . ARG A 1 88 ? 2.647 -7.227 0.493 1.00 96.25 88 ARG A C 1
ATOM 688 O O . ARG A 1 88 ? 3.844 -7.337 0.265 1.00 96.25 88 ARG A O 1
ATOM 695 N N . MET A 1 89 ? 1.777 -6.815 -0.422 1.00 94.31 89 MET A N 1
ATOM 696 C CA . MET A 1 89 ? 2.169 -6.389 -1.765 1.00 94.31 89 MET A CA 1
ATOM 697 C C . MET A 1 89 ? 3.130 -5.198 -1.717 1.00 94.31 89 MET A C 1
ATOM 699 O O . MET A 1 89 ? 4.187 -5.256 -2.335 1.00 94.31 89 MET A O 1
ATOM 703 N N . GLY A 1 90 ? 2.813 -4.157 -0.941 1.00 94.12 90 GLY A N 1
ATOM 704 C CA . GLY A 1 90 ? 3.662 -2.969 -0.813 1.00 94.12 90 GLY A CA 1
ATOM 705 C C . GLY A 1 90 ? 4.995 -3.223 -0.110 1.00 94.12 90 GLY A C 1
ATOM 706 O O . GLY A 1 90 ? 5.963 -2.513 -0.357 1.00 94.12 90 GLY A O 1
ATOM 707 N N . ARG A 1 91 ? 5.073 -4.270 0.717 1.00 95.75 91 ARG A N 1
ATOM 708 C CA . ARG A 1 91 ? 6.295 -4.693 1.421 1.00 95.75 91 ARG A CA 1
ATOM 709 C C . ARG A 1 91 ? 7.073 -5.806 0.711 1.00 95.75 91 ARG A C 1
ATOM 711 O O . ARG A 1 91 ? 8.108 -6.240 1.215 1.00 95.75 91 ARG A O 1
ATOM 718 N N . GLY A 1 92 ? 6.568 -6.330 -0.405 1.00 95.75 92 GLY A N 1
ATOM 719 C CA . GLY A 1 92 ? 7.126 -7.519 -1.049 1.00 95.75 92 GLY A CA 1
ATOM 720 C C . GLY A 1 92 ? 7.157 -8.732 -0.108 1.00 95.75 92 GLY A C 1
ATOM 721 O O . GLY A 1 92 ? 8.219 -9.302 0.142 1.00 95.75 92 GLY A O 1
ATOM 722 N N . ARG A 1 93 ? 6.010 -9.075 0.484 1.00 96.75 93 ARG A N 1
ATOM 723 C CA . ARG A 1 93 ? 5.786 -10.212 1.400 1.00 96.75 93 ARG A CA 1
ATOM 724 C C . ARG A 1 93 ? 4.608 -11.095 0.952 1.00 96.75 93 ARG A C 1
ATOM 726 O O . ARG A 1 93 ? 3.986 -11.765 1.782 1.00 96.75 93 ARG A O 1
ATOM 733 N N . LEU A 1 94 ? 4.227 -11.069 -0.328 1.00 96.44 94 LEU A N 1
ATOM 734 C CA . LEU A 1 94 ? 3.109 -11.874 -0.835 1.00 96.44 94 LEU A CA 1
ATOM 735 C C . LEU A 1 94 ? 3.442 -13.369 -0.870 1.00 96.44 94 LEU A C 1
ATOM 737 O O . LEU A 1 94 ? 2.551 -14.189 -0.638 1.00 96.44 94 LEU A O 1
ATOM 741 N N . ALA A 1 95 ? 4.702 -13.735 -1.106 1.00 97.44 95 ALA A N 1
ATOM 742 C CA . ALA A 1 95 ? 5.143 -15.127 -1.172 1.00 97.44 95 ALA A CA 1
ATOM 743 C C . ALA A 1 95 ? 4.997 -15.863 0.165 1.00 97.44 95 ALA A C 1
ATOM 745 O O . ALA A 1 95 ? 4.793 -17.074 0.170 1.00 97.44 95 ALA A O 1
ATOM 746 N N . GLU A 1 96 ? 5.008 -15.140 1.291 1.00 95.38 96 GLU A N 1
ATOM 747 C CA . GLU A 1 96 ? 4.730 -15.708 2.619 1.00 95.38 96 GLU A CA 1
ATOM 748 C C . GLU A 1 96 ? 3.323 -16.316 2.715 1.00 95.38 96 GLU A C 1
ATOM 750 O O . GLU A 1 96 ? 3.085 -17.204 3.528 1.00 95.38 96 GLU A O 1
ATOM 755 N N . VAL A 1 97 ? 2.389 -15.834 1.890 1.00 95.12 97 VAL A N 1
ATOM 756 C CA . VAL A 1 97 ? 0.969 -16.190 1.959 1.00 95.12 97 VAL A CA 1
ATOM 757 C C . VAL A 1 97 ? 0.495 -16.972 0.734 1.00 95.12 97 VAL A C 1
ATOM 759 O O . VAL A 1 97 ? -0.315 -17.889 0.859 1.00 95.12 97 VAL A O 1
ATOM 762 N N . PHE A 1 98 ? 0.995 -16.624 -0.450 1.00 94.38 98 PHE A N 1
ATOM 763 C CA . PHE A 1 98 ? 0.580 -17.223 -1.721 1.00 94.38 98 PHE A CA 1
ATOM 764 C C . PHE A 1 98 ? 1.641 -18.138 -2.343 1.00 94.38 98 PHE A C 1
ATOM 766 O O . PHE A 1 98 ? 1.380 -18.757 -3.371 1.00 94.38 98 PHE A O 1
ATOM 773 N N . GLY A 1 99 ? 2.812 -18.260 -1.714 1.00 94.19 99 GLY A N 1
ATOM 774 C CA . GLY A 1 99 ? 3.858 -19.186 -2.123 1.00 94.19 99 GLY A CA 1
ATOM 775 C C . GLY A 1 99 ? 4.813 -18.655 -3.203 1.00 94.19 99 GLY A C 1
ATOM 776 O O . GLY A 1 99 ? 4.804 -17.466 -3.538 1.00 94.19 99 GLY A O 1
ATOM 777 N N . PRO A 1 100 ? 5.668 -19.545 -3.745 1.00 96.38 100 PRO A N 1
ATOM 778 C CA . PRO A 1 100 ? 6.829 -19.180 -4.560 1.00 96.38 100 PRO A CA 1
ATOM 779 C C . PRO A 1 100 ? 6.527 -18.366 -5.821 1.00 96.38 100 PRO A C 1
ATOM 781 O O . PRO A 1 100 ? 7.371 -17.579 -6.247 1.00 96.38 100 PRO A O 1
ATOM 784 N N . ASP A 1 101 ? 5.327 -18.493 -6.389 1.00 96.75 101 ASP A N 1
ATOM 785 C CA . ASP A 1 101 ? 4.931 -17.773 -7.605 1.00 96.75 101 ASP A CA 1
ATOM 786 C C . ASP A 1 101 ? 4.934 -16.246 -7.421 1.00 96.75 101 ASP A C 1
ATOM 788 O O . ASP A 1 101 ? 5.033 -15.499 -8.394 1.00 96.75 101 ASP A O 1
ATOM 792 N N . GLN A 1 102 ? 4.885 -15.764 -6.175 1.00 97.19 102 GLN A N 1
ATOM 793 C CA . GLN A 1 102 ? 4.962 -14.336 -5.863 1.00 97.19 102 GLN A CA 1
ATOM 794 C C . GLN A 1 102 ? 6.393 -13.824 -5.644 1.00 97.19 102 GLN A C 1
ATOM 796 O O . GLN A 1 102 ? 6.594 -12.612 -5.582 1.00 97.19 102 GLN A O 1
ATOM 801 N N . LEU A 1 103 ? 7.405 -14.701 -5.577 1.00 97.19 103 LEU A N 1
ATOM 802 C CA . LEU A 1 103 ? 8.784 -14.306 -5.253 1.00 97.19 103 LEU A CA 1
ATOM 803 C C . LEU A 1 103 ? 9.331 -13.248 -6.209 1.00 97.19 103 LEU A C 1
ATOM 805 O O . LEU A 1 103 ? 10.006 -12.322 -5.774 1.00 97.19 103 LEU A O 1
ATOM 809 N N . LYS A 1 104 ? 9.021 -13.348 -7.506 1.00 94.69 104 LYS A N 1
ATOM 810 C CA . LYS A 1 104 ? 9.461 -12.352 -8.490 1.00 94.69 104 LYS A CA 1
ATOM 811 C C . LYS A 1 104 ? 8.914 -10.957 -8.165 1.00 94.69 104 LYS A C 1
ATOM 813 O O . LYS A 1 104 ? 9.662 -9.986 -8.247 1.00 94.69 104 LYS A O 1
ATOM 818 N N . SER A 1 105 ? 7.638 -10.871 -7.788 1.00 91.69 105 SER A N 1
ATOM 819 C CA . SER A 1 105 ? 7.001 -9.611 -7.391 1.00 91.69 105 SER A CA 1
ATOM 820 C C . SER A 1 105 ? 7.613 -9.076 -6.098 1.00 91.69 105 SER A C 1
ATOM 822 O O . SER A 1 105 ? 7.953 -7.899 -6.018 1.00 91.69 105 SER A O 1
ATOM 824 N N . ASP A 1 106 ? 7.810 -9.946 -5.107 1.00 96.00 106 ASP A N 1
ATOM 825 C CA . ASP A 1 106 ? 8.396 -9.568 -3.820 1.00 96.00 106 ASP A CA 1
ATOM 826 C C . ASP A 1 106 ? 9.829 -9.042 -3.976 1.00 96.00 106 ASP A C 1
ATOM 828 O O . ASP A 1 106 ? 10.170 -7.993 -3.428 1.00 96.00 106 ASP A O 1
ATOM 832 N N . ILE A 1 107 ? 10.655 -9.725 -4.776 1.00 95.38 107 ILE A N 1
ATOM 833 C CA . ILE A 1 107 ? 12.018 -9.288 -5.100 1.00 95.38 107 ILE A CA 1
ATOM 834 C C . ILE A 1 107 ? 11.983 -7.931 -5.796 1.00 95.38 107 ILE A C 1
ATOM 836 O O . ILE A 1 107 ? 12.753 -7.049 -5.423 1.00 95.38 107 ILE A O 1
ATOM 840 N N . GLN A 1 108 ? 11.100 -7.739 -6.780 1.00 90.81 108 GLN A N 1
ATOM 841 C CA . GLN A 1 108 ? 10.997 -6.468 -7.490 1.00 90.81 108 GLN A CA 1
ATOM 842 C C . GLN A 1 108 ? 10.673 -5.329 -6.519 1.00 90.81 108 GLN A C 1
ATOM 844 O O . GLN A 1 108 ? 11.430 -4.362 -6.462 1.00 90.81 108 GLN A O 1
ATOM 849 N N . VAL A 1 109 ? 9.621 -5.471 -5.706 1.00 92.00 109 VAL A N 1
ATOM 850 C CA . VAL A 1 109 ? 9.220 -4.454 -4.720 1.00 92.00 109 VAL A CA 1
ATOM 851 C C . VAL A 1 109 ? 10.365 -4.126 -3.766 1.00 92.00 109 VAL A C 1
ATOM 853 O O . VAL A 1 109 ? 10.625 -2.953 -3.529 1.00 92.00 109 VAL A O 1
ATOM 856 N N . ARG A 1 110 ? 11.111 -5.124 -3.283 1.00 93.25 110 ARG A N 1
ATOM 857 C CA . ARG A 1 110 ? 12.264 -4.897 -2.394 1.00 93.25 110 ARG A CA 1
ATOM 858 C C . ARG A 1 110 ? 13.492 -4.313 -3.098 1.00 93.25 110 ARG A C 1
ATOM 860 O O . ARG A 1 110 ? 14.328 -3.717 -2.435 1.00 93.25 110 ARG A O 1
ATOM 867 N N . THR A 1 111 ? 13.621 -4.492 -4.412 1.00 92.19 111 THR A N 1
ATOM 868 C CA . THR A 1 111 ? 14.775 -4.002 -5.186 1.00 92.19 111 THR A CA 1
ATOM 869 C C . THR A 1 111 ? 14.619 -2.535 -5.568 1.00 92.19 111 THR A C 1
ATOM 871 O O . THR A 1 111 ? 15.584 -1.784 -5.507 1.00 92.19 111 THR A O 1
ATOM 874 N N . ILE A 1 112 ? 13.418 -2.131 -5.992 1.00 88.25 112 ILE A N 1
ATOM 875 C CA . ILE A 1 112 ? 13.151 -0.753 -6.434 1.00 88.25 112 ILE A CA 1
ATOM 876 C C . ILE A 1 112 ? 12.425 0.079 -5.371 1.00 88.25 112 ILE A C 1
ATOM 878 O O . ILE A 1 112 ? 12.196 1.270 -5.573 1.00 88.25 112 ILE A O 1
ATOM 882 N N . GLY A 1 113 ? 11.940 -0.548 -4.298 1.00 88.69 113 GLY A N 1
ATOM 883 C CA . GLY A 1 113 ? 11.216 0.081 -3.190 1.00 88.69 113 GLY A CA 1
ATOM 884 C C . GLY A 1 113 ? 12.095 0.929 -2.283 1.00 88.69 113 GLY A C 1
ATOM 885 O O . GLY A 1 113 ? 13.267 1.157 -2.567 1.00 88.69 113 GLY A O 1
ATOM 886 N N . TYR A 1 114 ? 11.494 1.382 -1.189 1.00 93.62 114 TYR A N 1
ATOM 887 C CA . TYR A 1 114 ? 12.189 2.096 -0.127 1.00 93.62 114 TYR A CA 1
ATOM 888 C C . TYR A 1 114 ? 12.457 1.152 1.044 1.00 93.62 114 TYR A C 1
ATOM 890 O O . TYR A 1 114 ? 11.705 0.205 1.296 1.00 93.62 114 TYR A O 1
ATOM 898 N N . SER A 1 115 ? 13.539 1.418 1.759 1.00 94.81 115 SER A N 1
ATOM 899 C CA . SER A 1 115 ? 13.848 0.798 3.040 1.00 94.81 115 SER A CA 1
ATOM 900 C C . SER A 1 115 ? 12.894 1.272 4.141 1.00 94.81 115 SER A C 1
ATOM 902 O O . SER A 1 115 ? 12.233 2.305 4.028 1.00 94.81 115 SER A O 1
ATOM 904 N N . ASP A 1 116 ? 12.857 0.539 5.257 1.00 94.50 116 ASP A N 1
ATOM 905 C CA . ASP A 1 116 ? 12.064 0.941 6.424 1.00 94.50 116 ASP A CA 1
ATOM 906 C C . ASP A 1 116 ? 12.479 2.316 6.963 1.00 94.50 116 ASP A C 1
ATOM 908 O O . ASP A 1 116 ? 11.616 3.093 7.364 1.00 94.50 116 ASP A O 1
ATOM 912 N N . GLN A 1 117 ? 13.778 2.639 6.925 1.00 97.44 117 GLN A N 1
ATOM 913 C CA . GLN A 1 117 ? 14.273 3.942 7.370 1.00 97.44 117 GLN A CA 1
ATOM 914 C C . GLN A 1 117 ? 13.788 5.070 6.457 1.00 97.44 117 GLN A C 1
ATOM 916 O O . GLN A 1 117 ? 13.320 6.086 6.953 1.00 97.44 117 GLN A O 1
ATOM 921 N N . GLU A 1 118 ? 13.810 4.879 5.138 1.00 97.75 118 GLU A N 1
ATOM 922 C CA . GLU A 1 118 ? 13.289 5.876 4.195 1.00 97.75 118 GLU A CA 1
ATOM 923 C C . GLU A 1 118 ? 11.782 6.101 4.370 1.00 97.75 118 GLU A C 1
ATOM 925 O O . GLU A 1 118 ? 11.313 7.230 4.240 1.00 97.75 118 GLU A O 1
ATOM 930 N N . TYR A 1 119 ? 11.012 5.065 4.719 1.00 97.81 119 TYR A N 1
ATOM 931 C CA . TYR A 1 119 ? 9.602 5.246 5.073 1.00 97.81 119 TYR A CA 1
ATOM 932 C C . TYR A 1 119 ? 9.414 6.011 6.385 1.00 97.81 119 TYR A C 1
ATOM 934 O O . TYR A 1 119 ? 8.495 6.823 6.480 1.00 97.81 119 TYR A O 1
ATOM 942 N N . ILE A 1 120 ? 10.258 5.771 7.392 1.00 98.12 120 ILE A N 1
ATOM 943 C CA . ILE A 1 120 ? 10.239 6.530 8.652 1.00 98.12 120 ILE A CA 1
ATOM 944 C C . ILE A 1 120 ? 10.555 8.003 8.381 1.00 98.12 120 ILE A C 1
ATOM 946 O O . ILE A 1 120 ? 9.811 8.878 8.822 1.00 98.12 120 ILE A O 1
ATOM 950 N N . ASP A 1 121 ? 11.612 8.272 7.619 1.00 98.25 121 ASP A N 1
ATOM 951 C CA . ASP A 1 121 ? 12.050 9.627 7.291 1.00 98.25 121 ASP A CA 1
ATOM 952 C C . ASP A 1 121 ? 11.004 10.347 6.428 1.00 98.25 121 ASP A C 1
ATOM 954 O O . ASP A 1 121 ? 10.663 11.500 6.687 1.00 98.25 121 ASP A O 1
ATOM 958 N N . GLY A 1 122 ? 10.430 9.645 5.446 1.00 97.44 122 GLY A N 1
ATOM 959 C CA . GLY A 1 122 ? 9.348 10.155 4.609 1.00 97.44 122 GLY A CA 1
ATOM 960 C C . GLY A 1 122 ? 8.092 10.490 5.410 1.00 97.44 122 GLY A C 1
ATOM 961 O O . GLY A 1 122 ? 7.468 11.517 5.159 1.00 97.44 122 GLY A O 1
ATOM 962 N N . PHE A 1 123 ? 7.748 9.672 6.409 1.00 98.12 123 PHE A N 1
ATOM 963 C CA . PHE A 1 123 ? 6.646 9.961 7.324 1.00 98.12 123 PHE A CA 1
ATOM 964 C C . PHE A 1 123 ? 6.938 11.180 8.208 1.00 98.12 123 PHE A C 1
ATOM 966 O O . PHE A 1 123 ? 6.088 12.056 8.346 1.00 98.12 123 PHE A O 1
ATOM 973 N N . ALA A 1 124 ? 8.148 11.267 8.765 1.00 98.06 124 ALA A N 1
ATOM 974 C CA . ALA A 1 124 ? 8.568 12.384 9.610 1.00 98.06 124 ALA A CA 1
ATOM 975 C C . ALA A 1 124 ? 8.635 13.724 8.854 1.00 98.06 124 ALA A C 1
ATOM 977 O O . ALA A 1 124 ? 8.529 14.782 9.472 1.00 98.06 124 ALA A O 1
ATOM 978 N N . ALA A 1 125 ? 8.806 13.683 7.530 1.00 98.06 125 ALA A N 1
ATOM 979 C CA . ALA A 1 125 ? 8.824 14.857 6.663 1.00 98.06 125 ALA A CA 1
ATOM 980 C C . ALA A 1 125 ? 7.425 15.391 6.294 1.00 98.06 125 ALA A C 1
ATOM 982 O O . ALA A 1 125 ? 7.331 16.472 5.710 1.00 98.06 125 ALA A O 1
ATOM 983 N N . LEU A 1 126 ? 6.350 14.657 6.601 1.00 97.00 126 LEU A N 1
ATOM 984 C CA . LEU A 1 126 ? 4.979 15.123 6.381 1.00 97.00 126 LEU A CA 1
ATOM 985 C C . LEU A 1 126 ? 4.628 16.271 7.335 1.00 97.00 126 LEU A C 1
ATOM 987 O O . LEU A 1 126 ? 5.174 16.376 8.434 1.00 97.00 126 LEU A O 1
ATOM 991 N N . ASP A 1 127 ? 3.669 17.110 6.948 1.00 98.25 127 ASP A N 1
ATOM 992 C CA . ASP A 1 127 ? 3.081 18.081 7.867 1.00 98.25 127 ASP A CA 1
ATOM 993 C C . ASP A 1 127 ? 2.311 17.380 9.006 1.00 98.25 127 ASP A C 1
ATOM 995 O O . ASP A 1 127 ? 1.925 16.212 8.899 1.00 98.25 127 ASP A O 1
ATOM 999 N N . GLN A 1 128 ? 2.091 18.096 10.113 1.00 97.69 128 GLN A N 1
ATOM 1000 C CA . GLN A 1 128 ? 1.476 17.523 11.314 1.00 97.69 128 GLN A CA 1
ATOM 1001 C C . GLN A 1 128 ? 0.075 16.959 11.049 1.00 97.69 128 GLN A C 1
ATOM 1003 O O . GLN A 1 128 ? -0.268 15.907 11.578 1.00 97.69 128 GLN A O 1
ATOM 1008 N N . GLU A 1 129 ? -0.721 17.627 10.216 1.00 96.94 129 GLU A N 1
ATOM 1009 C CA . GLU A 1 129 ? -2.084 17.201 9.902 1.00 96.94 129 GLU A CA 1
ATOM 1010 C C . GLU A 1 129 ? -2.082 15.877 9.117 1.00 96.94 129 GLU A C 1
ATOM 1012 O O . GLU A 1 129 ? -2.827 14.954 9.456 1.00 96.94 129 GLU A O 1
ATOM 1017 N N . SER A 1 130 ? -1.175 15.725 8.149 1.00 97.69 130 SER A N 1
ATOM 1018 C CA . SER A 1 130 ? -0.952 14.458 7.442 1.00 97.69 130 SER A CA 1
ATOM 1019 C C . SER A 1 130 ? -0.474 13.335 8.375 1.00 97.69 130 SER A C 1
ATOM 1021 O O . SER A 1 130 ? -0.944 12.196 8.268 1.00 97.69 130 SER A O 1
ATOM 1023 N N . GLN A 1 131 ? 0.438 13.633 9.309 1.00 98.31 131 GLN A N 1
ATOM 1024 C CA . GLN A 1 131 ? 0.893 12.653 10.302 1.00 98.31 131 GLN A CA 1
ATOM 1025 C C . GLN A 1 131 ? -0.252 12.213 11.222 1.00 98.31 131 GLN A C 1
ATOM 1027 O O . GLN A 1 131 ? -0.415 11.015 11.461 1.00 98.31 131 GLN A O 1
ATOM 1032 N N . ASP A 1 132 ? -1.072 13.153 11.695 1.00 98.06 132 ASP A N 1
ATOM 1033 C CA . ASP A 1 132 ? -2.228 12.884 12.553 1.00 98.06 132 ASP A CA 1
ATOM 1034 C C . ASP A 1 132 ? -3.265 12.009 11.840 1.00 98.06 132 ASP A C 1
ATOM 1036 O O . ASP A 1 132 ? -3.776 11.055 12.431 1.00 98.06 132 ASP A O 1
ATOM 1040 N N . ALA A 1 133 ? -3.530 12.272 10.557 1.00 98.06 133 ALA A N 1
ATOM 1041 C CA . ALA A 1 133 ? -4.437 11.466 9.745 1.00 98.06 133 ALA A CA 1
ATOM 1042 C C . ALA A 1 133 ? -3.955 10.011 9.613 1.00 98.06 133 ALA A C 1
ATOM 1044 O O . ALA A 1 133 ? -4.709 9.069 9.870 1.00 98.06 133 ALA A O 1
ATOM 1045 N N . VAL A 1 134 ? -2.685 9.802 9.250 1.00 98.44 134 VAL A N 1
ATOM 1046 C CA . VAL A 1 134 ? -2.112 8.454 9.097 1.00 98.44 134 VAL A CA 1
ATOM 1047 C C . VAL A 1 134 ? -2.047 7.726 10.440 1.00 98.44 134 VAL A C 1
ATOM 1049 O O . VAL A 1 134 ? -2.430 6.559 10.519 1.00 98.44 134 VAL A O 1
ATOM 1052 N N . ASN A 1 135 ? -1.603 8.401 11.503 1.00 98.56 135 ASN A N 1
ATOM 1053 C CA . ASN A 1 135 ? -1.526 7.812 12.838 1.00 98.56 135 ASN A CA 1
ATOM 1054 C C . ASN A 1 135 ? -2.913 7.425 13.362 1.00 98.56 135 ASN A C 1
ATOM 1056 O O . ASN A 1 135 ? -3.067 6.325 13.894 1.00 98.56 135 ASN A O 1
ATOM 1060 N N . GLY A 1 136 ? -3.922 8.278 13.159 1.00 98.31 136 GLY A N 1
ATOM 1061 C CA . GLY A 1 136 ? -5.312 7.971 13.485 1.00 98.31 136 GLY A CA 1
ATOM 1062 C C . GLY A 1 136 ? -5.774 6.725 12.740 1.00 98.31 136 GLY A C 1
ATOM 1063 O O . GLY A 1 136 ? -6.177 5.743 13.359 1.00 98.31 136 GLY A O 1
ATOM 1064 N N . TYR A 1 137 ? -5.613 6.702 11.415 1.00 98.56 137 TYR A N 1
ATOM 1065 C CA . TYR A 1 137 ? -5.994 5.564 10.575 1.00 98.56 137 TYR A CA 1
ATOM 1066 C C . TYR A 1 137 ? -5.369 4.241 11.039 1.00 98.56 137 TYR A C 1
ATOM 1068 O O . TYR A 1 137 ? -6.060 3.228 11.183 1.00 98.56 137 TYR A O 1
ATOM 1076 N N . VAL A 1 138 ? -4.069 4.254 11.338 1.00 98.69 138 VAL A N 1
ATOM 1077 C CA . VAL A 1 138 ? -3.344 3.093 11.867 1.00 98.69 138 VAL A CA 1
ATOM 1078 C C . VAL A 1 138 ? -3.873 2.679 13.242 1.00 98.69 138 VAL A C 1
ATOM 1080 O O . VAL A 1 138 ? -4.068 1.488 13.489 1.00 98.69 138 VAL A O 1
ATOM 1083 N N . ALA A 1 139 ? -4.159 3.634 14.129 1.00 98.75 139 ALA A N 1
ATOM 1084 C CA . ALA A 1 139 ? -4.726 3.346 15.443 1.00 98.75 139 ALA A CA 1
ATOM 1085 C C . ALA A 1 139 ? -6.096 2.658 15.343 1.00 98.75 139 ALA A C 1
ATOM 1087 O O . ALA A 1 139 ? -6.343 1.688 16.061 1.00 98.75 139 ALA A O 1
ATOM 1088 N N . GLY A 1 140 ? -6.943 3.085 14.403 1.00 98.38 140 GLY A N 1
ATOM 1089 C CA . GLY A 1 140 ? -8.235 2.456 14.131 1.00 98.38 140 GLY A CA 1
ATOM 1090 C C . GLY A 1 140 ? -8.110 1.009 13.657 1.00 98.38 140 GLY A C 1
ATOM 1091 O O . GLY A 1 140 ? -8.795 0.116 14.166 1.00 98.38 140 GLY A O 1
ATOM 1092 N N . PHE A 1 141 ? -7.179 0.756 12.731 1.00 98.56 141 PHE A N 1
ATOM 1093 C CA . PHE A 1 141 ? -6.831 -0.601 12.296 1.00 98.56 141 PHE A CA 1
ATOM 1094 C C . PHE A 1 141 ? -6.391 -1.475 13.469 1.00 98.56 141 PHE A C 1
ATOM 1096 O O . PHE A 1 141 ? -6.915 -2.573 13.673 1.00 98.56 141 PHE A O 1
ATOM 1103 N N . ASN A 1 142 ? -5.460 -0.963 14.272 1.00 98.75 142 ASN A N 1
ATOM 1104 C CA . ASN A 1 142 ? -4.888 -1.691 15.397 1.00 98.75 142 ASN A CA 1
ATOM 1105 C C . ASN A 1 142 ? -5.909 -1.938 16.509 1.00 98.75 142 ASN A C 1
ATOM 1107 O O . ASN A 1 142 ? -5.859 -2.986 17.153 1.00 98.75 142 ASN A O 1
ATOM 1111 N N . ARG A 1 143 ? -6.886 -1.042 16.698 1.00 98.62 143 ARG A N 1
ATOM 1112 C CA . ARG A 1 143 ? -8.010 -1.283 17.609 1.00 98.62 143 ARG A CA 1
ATOM 1113 C C . ARG A 1 143 ? -8.823 -2.502 17.179 1.00 98.62 143 ARG A C 1
ATOM 1115 O O . ARG A 1 143 ? -9.039 -3.389 18.003 1.00 98.62 143 ARG A O 1
ATOM 1122 N N . HIS A 1 144 ? -9.211 -2.599 15.907 1.00 98.31 144 HIS A N 1
ATOM 1123 C CA . HIS A 1 144 ? -9.961 -3.760 15.418 1.00 98.31 144 HIS A CA 1
ATOM 1124 C C . HIS A 1 144 ? -9.134 -5.056 15.476 1.00 98.31 144 HIS A C 1
ATOM 1126 O O . HIS A 1 144 ? -9.620 -6.108 15.889 1.00 98.31 144 HIS A O 1
ATOM 1132 N N . ILE A 1 145 ? -7.844 -4.985 15.144 1.00 98.56 145 ILE A N 1
ATOM 1133 C CA . ILE A 1 145 ? -6.929 -6.127 15.271 1.00 98.56 145 ILE A CA 1
ATOM 1134 C C . ILE A 1 145 ? -6.820 -6.589 16.736 1.00 98.56 145 ILE A C 1
ATOM 1136 O O . ILE A 1 145 ? -6.833 -7.791 17.012 1.00 98.56 145 ILE A O 1
ATOM 1140 N N . ALA A 1 146 ? -6.761 -5.662 17.695 1.00 98.56 146 ALA A N 1
ATOM 1141 C CA . ALA A 1 146 ? -6.757 -5.994 19.116 1.00 98.56 146 ALA A CA 1
ATOM 1142 C C . ALA A 1 146 ? -8.074 -6.648 19.575 1.00 98.56 146 ALA A C 1
ATOM 1144 O O . ALA A 1 146 ? -8.041 -7.538 20.426 1.00 98.56 146 ALA A O 1
ATOM 1145 N N . GLU A 1 147 ? -9.219 -6.250 19.014 1.00 98.38 147 GLU A N 1
ATOM 1146 C CA . GLU A 1 147 ? -10.512 -6.911 19.242 1.00 98.38 147 GLU A CA 1
ATOM 1147 C C . GLU A 1 147 ? -10.503 -8.347 18.707 1.00 98.38 147 GLU A C 1
ATOM 1149 O O . GLU A 1 147 ? -10.856 -9.261 19.447 1.00 98.38 147 GLU A O 1
ATOM 1154 N N . ILE A 1 148 ? -9.993 -8.576 17.493 1.00 97.94 148 ILE A N 1
ATOM 1155 C CA . ILE A 1 148 ? -9.841 -9.920 16.907 1.00 97.94 148 ILE A CA 1
ATOM 1156 C C . ILE A 1 148 ? -8.956 -10.826 17.772 1.00 97.94 148 ILE A C 1
ATOM 1158 O O . ILE A 1 148 ? -9.234 -12.015 17.927 1.00 97.94 148 ILE A O 1
ATOM 1162 N N . ARG A 1 149 ? -7.878 -10.290 18.360 1.00 96.56 149 ARG A N 1
ATOM 1163 C CA . ARG A 1 149 ? -7.015 -11.068 19.267 1.00 96.56 149 ARG A CA 1
ATOM 1164 C C . ARG A 1 149 ? -7.740 -11.492 20.544 1.00 96.56 149 ARG A C 1
ATOM 1166 O O . ARG A 1 149 ? -7.413 -12.540 21.096 1.00 96.56 149 ARG A O 1
ATOM 1173 N N . LYS A 1 150 ? -8.695 -10.689 21.020 1.00 97.75 150 LYS A N 1
ATOM 1174 C CA . LYS A 1 150 ? -9.529 -11.006 22.191 1.00 97.75 150 LYS A CA 1
ATOM 1175 C C . LYS A 1 150 ? -10.677 -11.948 21.832 1.00 97.75 150 LYS A C 1
ATOM 1177 O O . LYS A 1 150 ? -11.005 -12.820 22.630 1.00 97.75 150 LYS A O 1
ATOM 1182 N N . ASP A 1 151 ? -11.253 -11.782 20.646 1.00 97.31 151 ASP A N 1
ATOM 1183 C CA . ASP A 1 151 ? -12.342 -12.594 20.115 1.00 97.31 151 ASP A CA 1
ATOM 1184 C C . ASP A 1 151 ? -12.033 -13.073 18.680 1.00 97.31 151 ASP A C 1
ATOM 1186 O O . ASP A 1 151 ? -12.350 -12.396 17.694 1.00 97.31 151 ASP A O 1
ATOM 1190 N N . PRO A 1 152 ? -11.459 -14.284 18.531 1.00 94.56 152 PRO A N 1
ATOM 1191 C CA . PRO A 1 152 ? -11.139 -14.864 17.226 1.00 94.56 152 PRO A CA 1
ATOM 1192 C C . PRO A 1 152 ? -12.352 -15.138 16.321 1.00 94.56 152 PRO A C 1
ATOM 1194 O O . PRO A 1 152 ? -12.180 -15.500 15.148 1.00 94.56 152 PRO A O 1
ATOM 1197 N N . THR A 1 153 ? -13.588 -15.004 16.820 1.00 95.88 153 THR A N 1
ATOM 1198 C CA . THR A 1 153 ? -14.782 -15.109 15.969 1.00 95.88 153 THR A CA 1
ATOM 1199 C C . THR A 1 153 ? -14.880 -13.943 14.985 1.00 95.88 153 THR A C 1
ATOM 1201 O O . THR A 1 153 ? -15.372 -14.147 13.876 1.00 95.88 153 THR A O 1
ATOM 1204 N N . LEU A 1 154 ? -14.293 -12.789 15.329 1.00 96.88 154 LEU A N 1
ATOM 1205 C CA . LEU A 1 154 ? -14.203 -11.595 14.484 1.00 96.88 154 LEU A CA 1
ATOM 1206 C C . LEU A 1 154 ? -13.185 -11.731 13.340 1.00 96.88 154 LEU A C 1
ATOM 1208 O O . LEU A 1 154 ? -13.201 -10.935 12.405 1.00 96.88 154 LEU A O 1
ATOM 1212 N N . LEU A 1 155 ? -12.289 -12.726 13.389 1.00 97.25 155 LEU A N 1
ATOM 1213 C CA . LEU A 1 155 ? -11.264 -12.915 12.362 1.00 97.25 155 LEU A CA 1
ATOM 1214 C C . LEU A 1 155 ? -11.914 -13.255 11.002 1.00 97.25 155 LEU A C 1
ATOM 1216 O O . LEU A 1 155 ? -12.613 -14.280 10.921 1.00 97.25 155 LEU A O 1
ATOM 1220 N N . PRO A 1 156 ? -11.633 -12.481 9.929 1.00 97.38 156 PRO A N 1
ATOM 1221 C CA . PRO A 1 156 ? -12.176 -12.752 8.603 1.00 97.38 156 PRO A CA 1
ATOM 1222 C C . PRO A 1 156 ? -11.826 -14.155 8.105 1.00 97.38 156 PRO A C 1
ATOM 1224 O O . PRO A 1 156 ? -10.768 -14.714 8.417 1.00 97.38 156 PRO A O 1
ATOM 1227 N N . PHE A 1 157 ? -12.727 -14.735 7.314 1.00 96.56 157 PHE A N 1
ATOM 1228 C CA . PHE A 1 157 ? -12.629 -16.132 6.895 1.00 96.56 157 PHE A CA 1
ATOM 1229 C C . PHE A 1 157 ? -11.341 -16.416 6.105 1.00 96.56 157 PHE A C 1
ATOM 1231 O O . PHE A 1 157 ? -10.784 -17.509 6.211 1.00 96.56 157 PHE A O 1
ATOM 1238 N N . GLU A 1 158 ? -10.839 -15.446 5.342 1.00 97.31 158 GLU A N 1
ATOM 1239 C CA . GLU A 1 158 ? -9.669 -15.614 4.490 1.00 97.31 158 GLU A CA 1
ATOM 1240 C C . GLU A 1 158 ? -8.399 -15.882 5.293 1.00 97.31 158 GLU A C 1
ATOM 1242 O O . GLU A 1 158 ? -7.609 -16.734 4.892 1.00 97.31 158 GLU A O 1
ATOM 1247 N N . PHE A 1 159 ? -8.231 -15.243 6.456 1.00 97.31 159 PHE A N 1
ATOM 1248 C CA . PHE A 1 159 ? -7.116 -15.539 7.362 1.00 97.31 159 PHE A CA 1
ATOM 1249 C C . PHE A 1 159 ? -7.182 -16.984 7.860 1.00 97.31 159 PHE A C 1
ATOM 1251 O O . PHE A 1 159 ? -6.163 -17.671 7.879 1.00 97.31 159 PHE A O 1
ATOM 1258 N N . LYS A 1 160 ? -8.383 -17.482 8.187 1.00 95.94 160 LYS A N 1
ATOM 1259 C CA . LYS A 1 160 ? -8.591 -18.881 8.599 1.00 95.94 160 LYS A CA 1
ATOM 1260 C C . LYS A 1 160 ? -8.263 -19.842 7.457 1.00 95.94 160 LYS A C 1
ATOM 1262 O O . LYS A 1 160 ? -7.549 -20.818 7.664 1.00 95.94 160 LYS A O 1
ATOM 1267 N N . LEU A 1 161 ? -8.746 -19.551 6.247 1.00 96.44 161 LEU A N 1
ATOM 1268 C CA . LEU A 1 161 ? -8.504 -20.368 5.057 1.00 96.44 161 LEU A CA 1
ATOM 1269 C C . LEU A 1 161 ? -7.013 -20.432 4.707 1.00 96.44 161 LEU A C 1
ATOM 1271 O O . LEU A 1 161 ? -6.475 -21.509 4.457 1.00 96.44 161 LEU A O 1
ATOM 1275 N N . VAL A 1 162 ? -6.350 -19.280 4.665 1.00 95.88 162 VAL A N 1
ATOM 1276 C CA . VAL A 1 162 ? -4.925 -19.178 4.348 1.00 95.88 162 VAL A CA 1
ATOM 1277 C C . 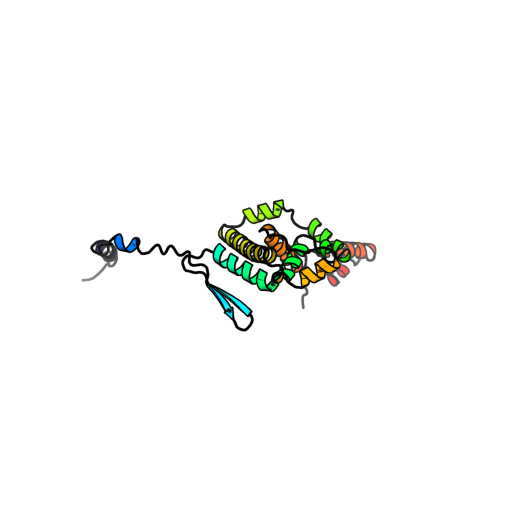VAL A 1 162 ? -4.080 -19.798 5.452 1.00 95.88 162 VAL A C 1
ATOM 1279 O O . VAL A 1 162 ? -3.194 -20.591 5.151 1.00 95.88 162 VAL A O 1
ATOM 1282 N N . GLY A 1 163 ? -4.387 -19.515 6.719 1.00 95.81 163 GLY A N 1
ATOM 1283 C CA . GLY A 1 163 ? -3.724 -20.141 7.860 1.00 95.81 163 GLY A CA 1
ATOM 1284 C C . GLY A 1 163 ? -3.814 -21.665 7.803 1.00 95.81 163 GLY A C 1
ATOM 1285 O O . GLY A 1 163 ? -2.794 -22.343 7.896 1.00 95.81 163 GLY A O 1
ATOM 1286 N N . ALA A 1 164 ? -5.002 -22.212 7.521 1.00 96.00 164 ALA A N 1
ATOM 1287 C CA . ALA A 1 164 ? -5.192 -23.651 7.344 1.00 96.00 164 ALA A CA 1
ATOM 1288 C C . ALA A 1 164 ? -4.351 -24.225 6.191 1.00 96.00 164 ALA A C 1
ATOM 1290 O O . ALA A 1 164 ? -3.756 -25.289 6.348 1.00 96.00 164 ALA A O 1
ATOM 1291 N N . LYS A 1 165 ? -4.249 -23.519 5.054 1.00 95.56 165 LYS A N 1
ATOM 1292 C CA . LYS A 1 165 ? -3.393 -23.931 3.923 1.00 95.56 165 LYS A CA 1
ATOM 1293 C C . LYS A 1 165 ? -1.905 -23.934 4.272 1.00 95.56 165 LYS A C 1
ATOM 1295 O O . LYS A 1 165 ? -1.176 -24.790 3.785 1.00 95.56 165 LYS A O 1
ATOM 1300 N N . LEU A 1 166 ? -1.465 -22.980 5.087 1.00 94.62 166 LEU A N 1
ATOM 1301 C CA . LEU A 1 166 ? -0.072 -22.836 5.514 1.00 94.62 166 LEU A CA 1
ATOM 1302 C C . LEU A 1 166 ? 0.269 -23.684 6.751 1.00 94.62 166 LEU A C 1
ATOM 1304 O O . LEU A 1 166 ? 1.435 -23.772 7.123 1.00 94.62 166 LEU A O 1
ATOM 1308 N N . GLY A 1 167 ? -0.725 -24.296 7.404 1.00 95.62 167 GLY A N 1
ATOM 1309 C CA . GLY A 1 167 ? -0.534 -25.025 8.658 1.00 95.62 167 GLY A CA 1
ATOM 1310 C C . GLY A 1 167 ? -0.208 -24.121 9.853 1.00 95.62 167 GLY A C 1
ATOM 1311 O O . GLY A 1 167 ? 0.438 -24.572 10.796 1.00 95.62 167 GLY A O 1
ATOM 1312 N N . ILE A 1 168 ? -0.637 -22.854 9.825 1.00 94.25 168 ILE A N 1
ATOM 1313 C CA . ILE A 1 168 ? -0.383 -21.864 10.882 1.00 94.25 168 ILE A CA 1
ATOM 1314 C C . ILE A 1 168 ? -1.685 -21.244 11.393 1.00 94.25 168 ILE A C 1
ATOM 1316 O O . ILE A 1 168 ? -2.672 -21.123 10.666 1.00 94.25 168 ILE A O 1
ATOM 1320 N N . ASN A 1 169 ? -1.671 -20.766 12.637 1.00 93.00 169 ASN A N 1
ATOM 1321 C CA . ASN A 1 169 ? -2.714 -19.865 13.118 1.00 93.00 169 ASN A CA 1
ATOM 1322 C C . ASN A 1 169 ? -2.412 -18.439 12.635 1.00 93.00 169 ASN A C 1
ATOM 1324 O O . ASN A 1 169 ? -1.625 -17.726 13.257 1.00 93.00 169 ASN A O 1
ATOM 1328 N N . PHE A 1 170 ? -2.992 -18.043 11.502 1.00 94.88 170 PHE A N 1
ATOM 1329 C CA . PHE A 1 170 ? -2.717 -16.735 10.915 1.00 94.88 170 PHE A CA 1
ATOM 1330 C C . PHE A 1 170 ? -3.524 -15.635 11.618 1.00 94.88 170 PHE A C 1
ATOM 1332 O O . PHE A 1 170 ? -4.711 -15.445 11.358 1.00 94.88 170 PHE A O 1
ATOM 1339 N N . VAL A 1 171 ? -2.842 -14.891 12.489 1.00 92.50 171 VAL A N 1
ATOM 1340 C CA . VAL A 1 171 ? -3.365 -13.704 13.174 1.00 92.50 171 VAL A CA 1
ATOM 1341 C C . VAL A 1 171 ? -2.747 -12.442 12.551 1.00 92.50 171 VAL A C 1
ATOM 1343 O O . VAL A 1 171 ? -1.532 -12.421 12.349 1.00 92.50 171 VAL A O 1
ATOM 1346 N N . PRO A 1 172 ? -3.533 -11.393 12.244 1.00 94.56 172 PRO A N 1
ATOM 1347 C CA . PRO A 1 172 ? -3.005 -10.152 11.681 1.00 94.56 172 PRO A CA 1
ATOM 1348 C C . PRO A 1 172 ? -2.029 -9.440 12.640 1.00 94.56 172 PRO A C 1
ATOM 1350 O O . PRO A 1 172 ? -2.296 -9.271 13.836 1.00 94.56 172 PRO A O 1
ATOM 1353 N N . GLU A 1 173 ? -0.886 -9.018 12.092 1.00 96.06 173 GLU A N 1
ATOM 1354 C CA . GLU A 1 173 ? 0.106 -8.167 12.772 1.00 96.06 173 GLU A CA 1
ATOM 1355 C C . GLU A 1 173 ? -0.431 -6.730 12.890 1.00 96.06 173 GLU A C 1
ATOM 1357 O O . GLU A 1 173 ? -1.201 -6.296 12.032 1.00 96.06 173 GLU A O 1
ATOM 1362 N N . ASP A 1 174 ? 0.008 -5.986 13.909 1.00 97.69 174 ASP A N 1
ATOM 1363 C CA . ASP A 1 174 ? -0.293 -4.551 14.000 1.00 97.69 174 ASP A CA 1
ATOM 1364 C C . ASP A 1 174 ? 0.266 -3.797 12.790 1.00 97.69 174 ASP A C 1
ATOM 1366 O O . ASP A 1 174 ? 1.271 -4.186 12.193 1.00 97.69 174 ASP A O 1
ATOM 1370 N N . TRP A 1 175 ? -0.429 -2.732 12.418 1.00 97.94 175 TRP A N 1
ATOM 1371 C CA . TRP A 1 175 ? -0.0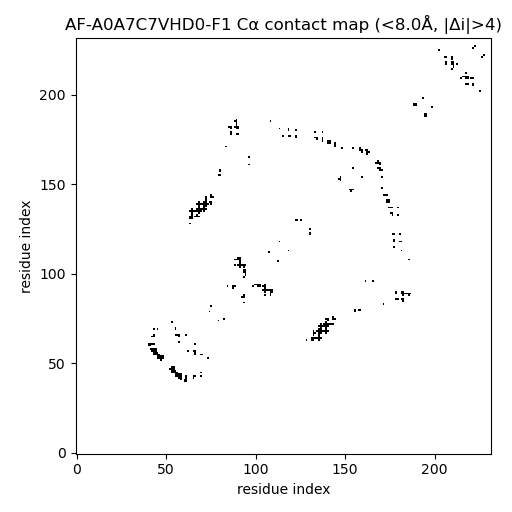63 -1.814 11.356 1.00 97.94 175 TRP A CA 1
ATOM 1372 C C . TRP A 1 175 ? 0.783 -0.670 11.907 1.00 97.94 175 TRP A C 1
ATOM 1374 O O . TRP A 1 175 ? 0.609 -0.240 13.052 1.00 97.94 175 TRP A O 1
ATOM 1384 N N . SER A 1 176 ? 1.666 -0.143 11.066 1.00 97.88 176 SER A N 1
ATOM 1385 C CA . SER A 1 176 ? 2.415 1.091 11.306 1.00 97.88 176 SER A CA 1
ATOM 1386 C C . SER A 1 176 ? 2.104 2.149 10.243 1.00 97.88 176 SER A C 1
ATOM 1388 O O . SER A 1 176 ? 1.567 1.850 9.175 1.00 97.88 176 SER A O 1
ATOM 1390 N N . SER A 1 177 ? 2.505 3.400 10.486 1.00 97.44 177 SER A N 1
ATOM 1391 C CA . SER A 1 177 ? 2.451 4.455 9.462 1.00 97.44 177 SER A CA 1
ATOM 1392 C C . SER A 1 177 ? 3.253 4.078 8.211 1.00 97.44 177 SER A C 1
ATOM 1394 O O . SER A 1 177 ? 2.820 4.331 7.088 1.00 97.44 177 SER A O 1
ATOM 1396 N N . THR A 1 178 ? 4.377 3.377 8.382 1.00 97.12 178 THR A N 1
ATOM 1397 C CA . THR A 1 178 ? 5.201 2.907 7.263 1.00 97.12 178 THR A CA 1
ATOM 1398 C C . THR A 1 178 ? 4.490 1.870 6.388 1.00 97.12 178 THR A C 1
ATOM 1400 O O . THR A 1 178 ? 4.775 1.803 5.195 1.00 97.12 178 THR A O 1
ATOM 1403 N N . ASP A 1 179 ? 3.516 1.113 6.911 1.00 97.62 179 ASP A N 1
ATOM 1404 C CA . ASP A 1 179 ? 2.694 0.212 6.087 1.00 97.62 179 ASP A CA 1
ATOM 1405 C C . ASP A 1 179 ? 1.779 0.983 5.138 1.00 97.62 179 ASP A C 1
ATOM 1407 O O . ASP A 1 179 ? 1.630 0.607 3.972 1.00 97.62 179 ASP A O 1
ATOM 1411 N N . VAL A 1 180 ? 1.206 2.088 5.622 1.00 96.69 180 VAL A N 1
ATOM 1412 C CA . VAL A 1 180 ? 0.376 2.988 4.814 1.00 96.69 180 VAL A CA 1
ATOM 1413 C C . VAL A 1 180 ? 1.215 3.605 3.697 1.00 96.69 180 VAL A C 1
ATOM 1415 O O . VAL A 1 180 ? 0.799 3.587 2.538 1.00 96.69 180 VAL A O 1
ATOM 1418 N N . LEU A 1 181 ? 2.425 4.076 4.016 1.00 96.56 181 LEU A N 1
ATOM 1419 C CA . LEU A 1 181 ? 3.349 4.639 3.028 1.00 96.56 181 LEU A CA 1
ATOM 1420 C C . LEU A 1 181 ? 3.822 3.591 2.008 1.00 96.56 181 LEU A C 1
ATOM 1422 O O . LEU A 1 181 ? 3.896 3.892 0.812 1.00 96.56 181 LEU A O 1
ATOM 1426 N N . ALA A 1 182 ? 4.108 2.361 2.441 1.00 95.69 182 ALA A N 1
ATOM 1427 C CA . ALA A 1 182 ? 4.510 1.278 1.545 1.00 95.69 182 ALA A CA 1
ATOM 1428 C C . ALA A 1 182 ? 3.390 0.913 0.561 1.00 95.69 182 ALA A C 1
ATOM 1430 O O . ALA A 1 182 ? 3.630 0.768 -0.640 1.00 95.69 182 ALA A O 1
ATOM 1431 N N . TRP A 1 183 ? 2.147 0.831 1.044 1.00 92.94 183 TRP A N 1
ATOM 1432 C CA . TRP A 1 183 ? 0.982 0.630 0.186 1.00 92.94 183 TRP A CA 1
ATOM 1433 C C . TRP A 1 183 ? 0.772 1.791 -0.795 1.00 92.94 183 TRP A C 1
ATOM 1435 O O . TRP A 1 183 ? 0.619 1.544 -1.992 1.00 92.94 183 TRP A O 1
ATOM 1445 N N . ALA A 1 184 ? 0.815 3.041 -0.322 1.00 92.19 184 ALA A N 1
ATOM 1446 C CA . ALA A 1 184 ? 0.667 4.223 -1.171 1.00 92.19 184 ALA A CA 1
ATOM 1447 C C . ALA A 1 184 ? 1.732 4.259 -2.280 1.00 92.19 184 ALA A C 1
ATOM 1449 O O . ALA A 1 184 ? 1.409 4.446 -3.452 1.00 92.19 184 ALA A O 1
ATOM 1450 N N . THR A 1 185 ? 2.990 3.980 -1.926 1.00 91.44 185 THR A N 1
ATOM 1451 C CA . THR A 1 185 ? 4.104 3.864 -2.878 1.00 91.44 185 THR A CA 1
ATOM 1452 C C . THR A 1 185 ? 3.826 2.811 -3.943 1.00 91.44 185 THR A C 1
ATOM 1454 O O . THR A 1 185 ? 3.987 3.070 -5.135 1.00 91.44 185 THR A O 1
ATOM 1457 N N . ALA A 1 186 ? 3.415 1.613 -3.523 1.00 87.56 186 ALA A N 1
ATOM 1458 C CA . ALA A 1 186 ? 3.134 0.532 -4.451 1.00 87.56 186 ALA A CA 1
ATOM 1459 C C . ALA A 1 186 ? 1.995 0.906 -5.401 1.00 87.56 186 ALA A C 1
ATOM 1461 O O . ALA A 1 186 ? 2.135 0.725 -6.606 1.00 87.56 186 ALA A O 1
ATOM 1462 N N . MET A 1 187 ? 0.904 1.482 -4.887 1.00 86.19 187 MET A N 1
ATOM 1463 C CA . MET A 1 187 ? -0.221 1.925 -5.712 1.00 86.19 187 MET A CA 1
ATOM 1464 C C . MET A 1 187 ? 0.193 2.962 -6.750 1.00 86.19 187 MET A C 1
ATOM 1466 O O . MET A 1 187 ? -0.130 2.787 -7.920 1.00 86.19 187 MET A O 1
ATOM 1470 N N . LEU A 1 188 ? 0.952 3.988 -6.359 1.00 88.56 188 LEU A N 1
ATOM 1471 C CA . LEU A 1 188 ? 1.442 4.995 -7.302 1.00 88.56 188 LEU A CA 1
ATOM 1472 C C . LEU A 1 188 ? 2.261 4.356 -8.429 1.00 88.56 188 LEU A C 1
ATOM 1474 O O . LEU A 1 188 ? 2.043 4.659 -9.596 1.00 88.56 188 LEU A O 1
ATOM 1478 N N . ARG A 1 189 ? 3.132 3.398 -8.101 1.00 85.19 189 ARG A N 1
ATOM 1479 C CA . ARG A 1 189 ? 3.959 2.695 -9.092 1.00 85.19 189 ARG A CA 1
ATOM 1480 C C . ARG A 1 189 ? 3.192 1.714 -9.970 1.00 85.19 189 ARG A C 1
ATOM 1482 O O . ARG A 1 189 ? 3.621 1.452 -11.084 1.00 85.19 189 ARG A O 1
ATOM 1489 N N . PHE A 1 190 ? 2.087 1.153 -9.482 1.00 81.12 190 PHE A N 1
ATOM 1490 C CA . PHE A 1 190 ? 1.226 0.293 -10.295 1.00 81.12 190 PHE A CA 1
ATOM 1491 C C . PHE A 1 190 ? 0.518 1.071 -11.409 1.00 81.12 190 PHE A C 1
ATOM 1493 O O . PHE A 1 190 ? 0.242 0.492 -12.457 1.00 81.12 190 PHE A O 1
ATOM 1500 N N . PHE A 1 191 ? 0.219 2.354 -11.184 1.00 81.75 191 PHE A N 1
ATOM 1501 C CA . PHE A 1 191 ? -0.446 3.216 -12.167 1.00 81.75 191 PHE A CA 1
ATOM 1502 C C . PHE A 1 191 ? 0.514 4.122 -12.943 1.00 81.75 191 PHE A C 1
ATOM 1504 O O . PHE A 1 191 ? 0.112 4.716 -13.942 1.00 81.75 191 PHE A O 1
ATOM 1511 N N . ASP A 1 192 ? 1.774 4.204 -12.525 1.00 83.19 192 ASP A N 1
ATOM 1512 C CA . ASP A 1 192 ? 2.835 4.819 -13.309 1.00 83.19 192 ASP A CA 1
ATOM 1513 C C . ASP A 1 192 ? 3.355 3.815 -14.350 1.00 83.19 192 ASP A C 1
ATOM 1515 O O . ASP A 1 192 ? 4.062 2.851 -14.039 1.00 83.19 192 ASP A O 1
ATOM 1519 N N . GLY A 1 193 ? 2.981 4.061 -15.608 1.00 70.94 193 GLY A N 1
ATOM 1520 C CA . GLY A 1 193 ? 3.350 3.229 -16.751 1.00 70.94 193 GLY A CA 1
ATOM 1521 C C . GLY A 1 193 ? 4.856 3.136 -17.001 1.00 70.94 193 GLY A C 1
ATOM 1522 O O . GLY A 1 193 ? 5.278 2.204 -17.678 1.00 70.94 193 GLY A O 1
ATOM 1523 N N . GLU A 1 194 ? 5.664 4.035 -16.435 1.00 75.81 194 GLU A N 1
ATOM 1524 C CA . GLU A 1 194 ? 7.124 4.024 -16.559 1.00 75.81 194 GLU A CA 1
ATOM 1525 C C . GLU A 1 194 ? 7.823 3.518 -15.287 1.00 75.81 194 GLU A C 1
ATOM 1527 O O . GLU A 1 194 ? 8.912 2.952 -15.379 1.00 75.81 194 GLU A O 1
ATOM 1532 N N . ALA A 1 195 ? 7.198 3.620 -14.106 1.00 74.62 195 ALA A N 1
ATOM 1533 C CA . ALA A 1 195 ? 7.835 3.268 -12.826 1.00 74.62 195 ALA A CA 1
ATOM 1534 C C . ALA A 1 195 ? 8.353 1.825 -12.745 1.00 74.62 195 ALA A C 1
ATOM 1536 O O . ALA A 1 195 ? 9.318 1.544 -12.030 1.00 74.62 195 ALA A O 1
ATOM 1537 N N . THR A 1 196 ? 7.694 0.892 -13.434 1.00 73.44 196 THR A N 1
ATOM 1538 C CA . THR A 1 196 ? 8.106 -0.523 -13.480 1.00 73.44 196 THR A CA 1
ATOM 1539 C C . THR A 1 196 ? 8.426 -1.014 -14.889 1.00 73.44 196 THR A C 1
ATOM 1541 O O . THR A 1 196 ? 8.800 -2.179 -15.064 1.00 73.44 196 THR A O 1
ATOM 1544 N N . ALA A 1 197 ? 8.303 -0.144 -15.894 1.00 79.94 197 ALA A N 1
ATOM 1545 C CA . ALA A 1 197 ? 8.563 -0.499 -17.275 1.00 79.94 197 ALA A CA 1
ATOM 1546 C C . ALA A 1 197 ? 10.051 -0.415 -17.614 1.00 79.94 197 ALA A C 1
ATOM 1548 O O . ALA A 1 197 ? 10.872 0.186 -16.926 1.00 79.94 197 ALA A O 1
ATOM 1549 N N . ARG A 1 198 ? 10.402 -1.062 -18.724 1.00 84.62 198 ARG A N 1
ATOM 1550 C CA . ARG A 1 198 ? 11.744 -1.020 -19.314 1.00 84.62 198 ARG A CA 1
ATOM 1551 C C . ARG A 1 198 ? 11.726 -0.325 -20.669 1.00 84.62 198 ARG A C 1
ATOM 1553 O O . ARG A 1 198 ? 12.633 -0.545 -21.462 1.00 84.62 198 ARG A O 1
ATOM 1560 N N . GLY A 1 199 ? 10.717 0.515 -20.925 1.00 88.31 199 GLY A N 1
ATOM 1561 C CA . GLY A 1 199 ? 10.443 1.099 -22.238 1.00 88.31 199 GLY A CA 1
ATOM 1562 C C . GLY A 1 199 ? 11.679 1.731 -22.869 1.00 88.31 199 GLY A C 1
ATOM 1563 O O . GLY A 1 199 ? 12.022 1.414 -24.002 1.00 88.31 199 GLY A O 1
ATOM 1564 N N . GLN A 1 200 ? 12.430 2.530 -22.108 1.00 89.94 200 GLN A N 1
ATOM 1565 C CA . GLN A 1 200 ? 13.659 3.163 -22.598 1.00 89.94 200 GLN A CA 1
ATOM 1566 C C . GLN A 1 200 ? 14.795 2.166 -22.896 1.00 89.94 200 GLN A C 1
ATOM 1568 O O . GLN A 1 200 ? 15.491 2.312 -23.901 1.00 89.94 200 GLN A O 1
ATOM 1573 N N . ILE A 1 201 ? 14.972 1.133 -22.064 1.00 92.81 201 ILE A N 1
ATOM 1574 C CA . ILE A 1 201 ? 16.000 0.096 -22.264 1.00 92.81 201 ILE A CA 1
ATOM 1575 C C . ILE A 1 201 ? 15.647 -0.769 -23.480 1.00 92.81 201 ILE A C 1
ATOM 1577 O O . ILE A 1 201 ? 16.504 -1.029 -24.326 1.00 92.81 201 ILE A O 1
ATOM 1581 N N . ASP A 1 202 ? 14.383 -1.168 -23.598 1.00 94.25 202 ASP A N 1
ATOM 1582 C CA . ASP A 1 202 ? 13.876 -1.962 -24.716 1.00 94.25 202 ASP A CA 1
ATOM 1583 C C . ASP A 1 202 ? 13.944 -1.158 -26.027 1.00 94.25 202 ASP A C 1
ATOM 1585 O O . ASP A 1 202 ? 14.340 -1.687 -27.067 1.00 94.25 202 ASP A O 1
ATOM 1589 N N . ASN A 1 203 ? 13.655 0.145 -25.972 1.00 94.50 203 ASN A N 1
ATOM 1590 C CA . ASN A 1 203 ? 13.825 1.071 -27.090 1.00 94.50 203 ASN A CA 1
ATOM 1591 C C . ASN A 1 203 ? 15.295 1.191 -27.515 1.00 94.50 203 ASN A C 1
ATOM 1593 O O . ASN A 1 203 ? 15.593 1.136 -28.708 1.00 94.50 203 ASN A O 1
ATOM 1597 N N . TYR A 1 204 ? 16.232 1.293 -26.569 1.00 95.94 204 TYR A N 1
ATOM 1598 C CA . TYR A 1 204 ? 17.658 1.304 -26.896 1.00 95.94 204 TYR A CA 1
ATOM 1599 C C . TYR A 1 204 ? 18.105 -0.014 -27.545 1.00 95.94 204 TYR A C 1
ATOM 1601 O O . TYR A 1 204 ? 18.798 0.005 -28.564 1.00 95.94 204 TYR A O 1
ATOM 1609 N N . ALA A 1 205 ? 17.667 -1.159 -27.014 1.00 97.25 205 ALA A N 1
ATOM 1610 C CA . ALA A 1 205 ? 17.964 -2.470 -27.592 1.00 97.25 205 ALA A CA 1
ATOM 1611 C C . ALA A 1 205 ? 17.404 -2.616 -29.019 1.00 97.25 205 ALA A C 1
ATOM 1613 O O . ALA A 1 205 ? 18.093 -3.121 -29.913 1.00 97.25 205 ALA A O 1
ATOM 1614 N N . LEU A 1 206 ? 16.183 -2.127 -29.257 1.00 97.38 206 LEU A N 1
ATOM 1615 C CA . LEU A 1 206 ? 15.581 -2.067 -30.587 1.00 97.38 206 LEU A CA 1
ATOM 1616 C C . LEU A 1 206 ? 16.414 -1.192 -31.533 1.00 97.38 206 LEU A C 1
ATOM 1618 O O . LEU A 1 206 ? 16.755 -1.641 -32.626 1.00 97.38 206 LEU A O 1
ATOM 1622 N N . LEU A 1 207 ? 16.795 0.014 -31.104 1.00 97.31 207 LEU A N 1
ATOM 1623 C CA . LEU A 1 207 ? 17.601 0.939 -31.902 1.00 97.31 207 LEU A CA 1
ATOM 1624 C C . LEU A 1 207 ? 18.952 0.324 -32.303 1.00 97.31 207 LEU A C 1
ATOM 1626 O O . LEU A 1 207 ? 19.334 0.398 -33.470 1.00 97.31 207 LEU A O 1
ATOM 1630 N N . GLN A 1 208 ? 19.649 -0.332 -31.367 1.00 98.06 208 GLN A N 1
ATOM 1631 C CA . GLN A 1 208 ? 20.910 -1.036 -31.641 1.00 98.06 208 GLN A CA 1
ATOM 1632 C C . GLN A 1 208 ? 20.719 -2.182 -32.644 1.00 98.06 208 GLN A C 1
ATOM 1634 O O . GLN A 1 208 ? 21.503 -2.335 -33.581 1.00 98.06 208 GLN A O 1
ATOM 1639 N N . THR A 1 209 ? 19.646 -2.960 -32.485 1.00 98.25 209 THR A N 1
ATOM 1640 C CA . THR A 1 209 ? 19.325 -4.081 -33.381 1.00 98.25 209 THR A CA 1
ATOM 1641 C C . THR A 1 209 ? 19.036 -3.599 -34.802 1.00 98.25 209 THR A C 1
ATOM 1643 O O . THR A 1 209 ? 19.538 -4.176 -35.770 1.00 98.25 209 THR A O 1
ATOM 1646 N N . LEU A 1 210 ? 18.260 -2.520 -34.943 1.00 98.19 210 LEU A N 1
ATOM 1647 C CA . LEU A 1 210 ? 17.990 -1.903 -36.239 1.00 98.19 210 LEU A CA 1
ATOM 1648 C C . LEU A 1 210 ? 19.271 -1.326 -36.849 1.00 98.19 210 LEU A C 1
ATOM 1650 O O . LEU A 1 210 ? 19.518 -1.559 -38.027 1.00 98.19 210 LEU A O 1
ATOM 1654 N N . GLY A 1 211 ? 20.112 -0.645 -36.064 1.00 98.19 211 GLY A N 1
ATOM 1655 C CA . GLY A 1 211 ? 21.384 -0.084 -36.532 1.00 98.19 211 GLY A CA 1
ATOM 1656 C C . GLY A 1 211 ? 22.350 -1.140 -37.067 1.00 98.19 211 GLY A C 1
ATOM 1657 O O . GLY A 1 211 ? 22.979 -0.933 -38.103 1.00 98.19 211 GLY A O 1
ATOM 1658 N N . ALA A 1 212 ? 22.416 -2.302 -36.415 1.00 98.19 212 ALA A N 1
ATOM 1659 C CA . ALA A 1 212 ? 23.247 -3.415 -36.865 1.00 98.19 212 ALA A CA 1
ATOM 1660 C C . ALA A 1 212 ? 22.729 -4.069 -38.159 1.00 98.19 212 ALA A C 1
ATOM 1662 O O . ALA A 1 212 ? 23.524 -4.503 -38.992 1.00 98.19 212 ALA A O 1
ATOM 1663 N N . LYS A 1 213 ? 21.403 -4.161 -38.334 1.00 98.12 213 LYS A N 1
ATOM 1664 C CA . LYS A 1 213 ? 20.781 -4.888 -39.454 1.00 98.12 213 LYS A CA 1
ATOM 1665 C C . LYS A 1 213 ? 20.469 -4.007 -40.669 1.00 98.12 213 LYS A C 1
ATOM 1667 O O . LYS A 1 213 ? 20.506 -4.493 -41.796 1.00 98.12 213 LYS A O 1
ATOM 1672 N N . TYR A 1 214 ? 20.171 -2.732 -40.440 1.00 97.81 214 TYR A N 1
ATOM 1673 C CA . TYR A 1 214 ? 19.705 -1.763 -41.435 1.00 97.81 214 TYR A CA 1
ATOM 1674 C C . TYR A 1 214 ? 20.449 -0.420 -41.291 1.00 97.81 214 TYR A C 1
ATOM 1676 O O . TYR A 1 214 ? 19.822 0.614 -41.058 1.00 97.81 214 TYR A O 1
ATOM 1684 N N . PRO A 1 215 ? 21.787 -0.389 -41.433 1.00 96.94 215 PRO A N 1
ATOM 1685 C CA . PRO A 1 215 ? 22.608 0.772 -41.067 1.00 96.94 215 PRO A CA 1
ATOM 1686 C C . PRO A 1 215 ? 22.269 2.070 -41.821 1.00 96.94 215 PRO A C 1
ATOM 1688 O O . PRO A 1 215 ? 22.543 3.152 -41.310 1.00 96.94 215 PRO A O 1
ATOM 1691 N N . ALA A 1 216 ? 21.667 1.984 -43.012 1.00 97.75 216 ALA A N 1
ATOM 1692 C CA . ALA A 1 216 ? 21.259 3.156 -43.790 1.00 97.75 216 ALA A CA 1
ATOM 1693 C C . ALA A 1 216 ? 19.922 3.774 -43.328 1.00 97.75 216 ALA A C 1
ATOM 1695 O O . ALA A 1 216 ? 19.747 4.985 -43.443 1.00 97.75 216 ALA A O 1
ATOM 1696 N N . ASP A 1 217 ? 19.001 2.965 -42.788 1.00 97.25 217 ASP A N 1
ATOM 1697 C CA . ASP A 1 217 ? 17.597 3.360 -42.577 1.00 97.25 217 ASP A CA 1
ATOM 1698 C C . ASP A 1 217 ? 17.112 3.222 -41.126 1.00 97.25 217 ASP A C 1
ATOM 1700 O O . ASP A 1 217 ? 16.009 3.663 -40.801 1.00 97.25 217 ASP A O 1
ATOM 1704 N N . PHE A 1 218 ? 17.922 2.648 -40.231 1.00 97.56 218 PHE A N 1
ATOM 1705 C CA . PHE A 1 218 ? 17.506 2.274 -38.875 1.00 97.56 218 PHE A CA 1
ATOM 1706 C C . PHE A 1 218 ? 16.845 3.397 -38.067 1.00 97.56 218 PHE A C 1
ATOM 1708 O O . PHE A 1 218 ? 15.928 3.126 -37.299 1.00 97.56 218 PHE A O 1
ATOM 1715 N N . GLN A 1 219 ? 17.283 4.647 -38.246 1.00 95.69 219 GLN A N 1
ATOM 1716 C CA . GLN A 1 219 ? 16.710 5.808 -37.559 1.00 95.69 219 GLN A CA 1
ATOM 1717 C C . GLN A 1 219 ? 15.257 6.056 -37.972 1.00 95.69 219 GLN A C 1
ATOM 1719 O O . GLN A 1 219 ? 14.406 6.253 -37.111 1.00 95.69 219 GLN A O 1
ATOM 1724 N N . LYS A 1 220 ? 14.963 5.989 -39.277 1.00 95.69 220 LYS A N 1
ATOM 1725 C CA . LYS A 1 220 ? 13.599 6.157 -39.799 1.00 95.69 220 LYS A CA 1
ATOM 1726 C C . LYS A 1 220 ? 12.710 5.011 -39.331 1.00 95.69 220 LYS A C 1
ATOM 1728 O O . LYS A 1 220 ? 11.654 5.245 -38.766 1.00 95.69 220 LYS A O 1
ATOM 1733 N N . MET A 1 221 ? 13.204 3.776 -39.456 1.00 96.62 221 MET A N 1
ATOM 1734 C CA . MET A 1 221 ? 12.483 2.588 -38.988 1.00 96.62 221 MET A CA 1
ATOM 1735 C C . MET A 1 221 ? 12.168 2.652 -37.489 1.00 96.62 221 MET A C 1
ATOM 1737 O O . MET A 1 221 ? 11.099 2.232 -37.062 1.00 96.62 221 MET A O 1
ATOM 1741 N N . PHE A 1 222 ? 13.100 3.155 -36.675 1.00 96.81 222 PHE A N 1
ATOM 1742 C CA . PHE A 1 222 ? 12.866 3.327 -35.247 1.00 96.81 222 PHE A CA 1
ATOM 1743 C C . PHE A 1 222 ? 11.781 4.377 -34.980 1.00 96.81 222 PHE A C 1
ATOM 1745 O O . PHE A 1 222 ? 10.895 4.119 -34.173 1.00 96.81 222 PHE A O 1
ATOM 1752 N N . GLN A 1 223 ? 11.817 5.516 -35.678 1.00 94.94 223 GLN A N 1
ATOM 1753 C CA . GLN A 1 223 ? 10.808 6.576 -35.560 1.00 94.94 223 GLN A CA 1
ATOM 1754 C C . GLN A 1 223 ? 9.410 6.104 -35.983 1.00 94.94 223 GLN A C 1
ATOM 1756 O O . GLN A 1 223 ? 8.447 6.448 -35.308 1.00 94.94 223 GLN A O 1
ATOM 1761 N N . ASP A 1 224 ? 9.301 5.252 -37.006 1.00 94.25 224 ASP A N 1
ATOM 1762 C CA . ASP A 1 224 ? 8.018 4.666 -37.426 1.00 94.25 224 ASP A CA 1
ATOM 1763 C C . ASP A 1 224 ? 7.445 3.687 -36.379 1.00 94.25 224 ASP A C 1
ATOM 1765 O O . ASP A 1 224 ? 6.234 3.550 -36.236 1.00 94.25 224 ASP A O 1
ATOM 1769 N N . LEU A 1 225 ? 8.303 2.976 -35.636 1.00 94.44 225 LEU A N 1
ATOM 1770 C CA . LEU A 1 225 ? 7.890 1.999 -34.613 1.00 94.44 225 LEU A CA 1
ATOM 1771 C C . LEU A 1 225 ? 7.703 2.612 -33.213 1.00 94.44 225 LEU A C 1
ATOM 1773 O O . LEU A 1 225 ? 7.087 1.990 -32.337 1.00 94.44 225 LEU A O 1
ATOM 1777 N N . ARG A 1 226 ? 8.324 3.768 -32.970 1.00 93.31 226 ARG A N 1
ATOM 1778 C CA . ARG A 1 226 ? 8.411 4.479 -31.686 1.00 93.31 226 ARG A CA 1
ATOM 1779 C C . ARG A 1 226 ? 8.347 5.986 -31.933 1.00 93.31 226 ARG A C 1
ATOM 1781 O O . ARG A 1 226 ? 9.297 6.712 -31.632 1.00 93.31 226 ARG A O 1
ATOM 1788 N N . TRP A 1 227 ? 7.240 6.443 -32.509 1.00 90.94 227 TRP A N 1
ATOM 1789 C CA . TRP A 1 227 ? 7.006 7.866 -32.733 1.00 90.94 227 TRP A CA 1
ATOM 1790 C C . TRP A 1 227 ? 6.969 8.620 -31.396 1.00 90.94 227 TRP A C 1
ATOM 1792 O O . TRP A 1 227 ? 6.527 8.090 -30.376 1.00 90.94 227 TRP A O 1
ATOM 1802 N N . MET A 1 228 ? 7.484 9.852 -31.387 1.00 88.62 228 MET A N 1
ATOM 1803 C CA . MET A 1 228 ? 7.462 10.706 -30.188 1.00 88.62 228 MET A CA 1
ATOM 1804 C C . MET A 1 228 ? 6.108 11.390 -29.998 1.00 88.62 228 MET A C 1
ATOM 1806 O O . MET A 1 228 ? 5.700 11.629 -28.868 1.00 88.62 228 MET A O 1
ATOM 1810 N N . ASP A 1 229 ? 5.452 11.710 -31.108 1.00 89.31 229 ASP A N 1
ATOM 1811 C CA . ASP A 1 229 ? 4.152 12.361 -31.173 1.00 89.31 229 ASP A CA 1
ATOM 1812 C C . ASP A 1 229 ? 3.444 11.817 -32.418 1.00 89.31 229 ASP A C 1
ATOM 1814 O O . ASP A 1 229 ? 4.064 11.768 -33.487 1.00 89.31 229 ASP A O 1
ATOM 1818 N N . ASP A 1 230 ? 2.219 11.318 -32.253 1.00 88.19 230 ASP A N 1
ATOM 1819 C CA . ASP A 1 230 ? 1.412 10.815 -33.369 1.00 88.19 230 ASP A CA 1
ATOM 1820 C C . ASP A 1 230 ? 0.671 12.014 -33.975 1.00 88.19 230 ASP A C 1
ATOM 1822 O O . ASP A 1 230 ? -0.073 12.674 -33.249 1.00 88.19 230 ASP A O 1
ATOM 1826 N N . PRO A 1 231 ? 0.906 12.378 -35.245 1.00 76.75 231 PRO A N 1
ATOM 1827 C CA . PRO A 1 231 ? 0.290 13.566 -35.830 1.00 76.75 231 PRO A CA 1
ATOM 1828 C C . PRO A 1 231 ? -1.217 13.431 -36.127 1.00 76.75 231 PRO A C 1
ATOM 1830 O O . PRO A 1 231 ? -1.825 14.449 -36.473 1.00 76.75 231 PRO A O 1
ATOM 1833 N N . ASP A 1 232 ? -1.794 12.227 -36.031 1.00 79.62 232 ASP A N 1
ATOM 1834 C CA . ASP A 1 232 ? -3.217 11.924 -36.281 1.00 79.62 232 ASP A CA 1
ATOM 1835 C C . ASP A 1 232 ? -4.082 11.948 -35.000 1.00 79.62 232 ASP A C 1
ATOM 1837 O O . ASP A 1 232 ? -5.267 12.358 -35.100 1.00 79.62 232 ASP A O 1
#

Nearest PDB structures (foldseek):
  8brs-assembly1_A  TM=9.288E-01  e=3.425E-11  Bacillus sp. FJAT-27231
  8brt-assembly1_A  TM=9.378E-01  e=5.063E-11  Bacillus sp. FJAT-27231
  6nvy-assembly2_C  TM=9.240E-01  e=3.965E-11  Bacillus thermotolerans
  6nvw-assembly1_A  TM=9.029E-01  e=4.164E-11  Priestia megaterium
  4pem-assembly4_G  TM=9.116E-01  e=1.413E-10  Kluyvera cryocrescens